Protein AF-0000000087193034 (afdb_homodimer)

Foldseek 3Di:
DPDDDDDFKDKDKDKDADDDDDWQDDPPDFIFPFGIKIKMAMDGHPVPPPDPPQQGDMWMKTKGFGQDPVRDGDDDMDIDTDDPVRDDPVRVVVSVVPDDPPSVD/DPDDDDDFKDKDKDKDADDDDDWQDDPPDFIFPFGIKIKMAMDGHPVPPPDDQQQGDMWMKTKGFGQDPVRDGDDDMDIDTDDPVRDDPVVVVVSVVPPDPPSVD

Secondary structure (DSSP, 8-state):
-----EEEEEEEEEEEE--SPPPB--SSSPPB---EEEEEEEEE-GGG--SS--TTEEEEEEEEEEEPTTSSEEEEEEEEEE-GGG--HHHHHHHHHTPPTTTT-/-----EEEEEEEEEEEE--SPPPB--SSSPPB---EEEEEEEEE-GGG--SS--TTEEEEEEEEEEEPTTSSEEEEEEEEEE-GGG--HHHHHHHHHTPPTTTT-

Sequence (210 aa):
MTRSPRIIAEERRIKIAVTDVPDLPNDYGPTIAPSTVEITYWWRHPEHREDWRVPGAFMVSVSGPRRLKSGGVGQAEITRELWNDRRPEWVKELVAAHLPEGWDRMTRSPRIIAEERRIKIAVTDVPDLPNDYGPTIAPSTVEITYWWRHPEHREDWRVPGAFMVSVSGPRRLKSGGVGQAEITRELWNDRRPEWVKELVAAHLPEGWDR

pLDDT: mean 85.86, std 13.33, range [39.19, 97.69]

Radius of gyration: 21.05 Å; Cα contacts (8 Å, |Δi|>4): 408; chains: 2; bounding box: 28×62×43 Å

Organism: Streptomyces mobaraensis (NCBI:txid35621)

Nearest PDB structures (foldseek):
  8igg-assembly1_C  TM=4.127E-01  e=5.190E+00  Pseudomonas phage 201phi2-1
  8k6t-assembly1_A  TM=2.974E-01  e=8.757E+00  Streptococcus pyogenes serotype M3
  2r2c-assembly1_B  TM=1.934E-01  e=5.830E+00  Porphyromonas gingivalis W83
  8igg-assembly1_C  TM=4.138E-01  e=3.559E+00  Pseudomonas phage 201phi2-1
  8k6t-assembly1_A  TM=2.977E-01  e=8.559E+00  Streptococcus pyogenes serotype M3

Solvent-accessible surface area (backbone atoms only — not comparable to full-atom values): 11823 Å² total; per-residue (Å²): 130,80,50,67,70,38,75,42,32,37,36,41,36,39,33,27,41,43,50,93,62,78,65,45,78,41,97,88,53,71,31,25,42,56,40,34,38,37,40,37,38,40,41,53,30,77,92,64,44,74,59,86,70,50,54,52,37,66,48,39,34,39,26,18,24,32,49,41,96,87,71,48,72,47,86,57,75,44,76,43,76,50,53,86,90,68,52,52,68,72,55,54,50,52,53,61,73,66,53,62,87,80,37,84,97,128,80,51,68,69,38,74,40,32,38,36,41,35,37,32,27,40,44,50,94,62,77,66,45,76,42,97,90,53,71,30,27,41,56,39,34,38,37,38,37,38,38,39,49,30,76,92,64,44,73,61,86,68,49,51,53,37,67,49,39,33,40,26,18,24,32,49,40,96,87,69,48,73,48,85,57,74,43,75,44,77,50,53,86,92,68,53,52,67,72,54,52,49,52,54,62,72,64,53,61,87,80,35,84,97

Structure (mmCIF, N/CA/C/O backbone):
data_AF-0000000087193034-model_v1
#
loop_
_entity.id
_entity.type
_entity.pdbx_description
1 polymer 'Uncharacterized protein'
#
loop_
_atom_site.group_PDB
_atom_site.id
_atom_site.type_symbol
_atom_site.label_atom_id
_atom_site.label_alt_id
_atom_site.label_comp_id
_atom_site.label_asym_id
_atom_site.label_entity_id
_atom_site.label_seq_id
_atom_site.pdbx_PDB_ins_code
_atom_site.Cartn_x
_atom_site.Cartn_y
_atom_site.Cartn_z
_atom_site.occupancy
_atom_site.B_iso_or_equiv
_atom_site.auth_seq_id
_atom_site.auth_comp_id
_atom_site.auth_asym_id
_atom_site.auth_atom_id
_atom_site.pdbx_PDB_model_num
ATOM 1 N N . MET A 1 1 ? 9.797 19.406 22.484 1 39.19 1 MET A N 1
ATOM 2 C CA . MET A 1 1 ? 10.562 18.5 21.641 1 39.19 1 MET A CA 1
ATOM 3 C C . MET A 1 1 ? 9.836 18.25 20.328 1 39.19 1 MET A C 1
ATOM 5 O O . MET A 1 1 ? 8.734 17.703 20.312 1 39.19 1 MET A O 1
ATOM 9 N N . THR A 1 2 ? 10.062 19.125 19.344 1 50.5 2 THR A N 1
ATOM 10 C CA . THR A 1 2 ? 9.391 19.109 18.047 1 50.5 2 THR A CA 1
ATOM 11 C C . THR A 1 2 ? 9.547 17.734 17.375 1 50.5 2 THR A C 1
ATOM 13 O O . THR A 1 2 ? 10.664 17.281 17.156 1 50.5 2 THR A O 1
ATOM 16 N N . ARG A 1 3 ? 8.688 16.891 17.719 1 67.19 3 ARG A N 1
ATOM 17 C CA . ARG A 1 3 ? 8.867 15.523 17.219 1 67.19 3 ARG A CA 1
ATOM 18 C C . ARG A 1 3 ? 8.867 15.492 15.695 1 67.19 3 ARG A C 1
ATOM 20 O O . ARG A 1 3 ? 8.008 16.109 15.062 1 67.19 3 ARG A O 1
ATOM 27 N N . SER A 1 4 ? 9.961 15.172 15.141 1 81.94 4 SER A N 1
ATOM 28 C CA . SER A 1 4 ? 10.125 14.992 13.703 1 81.94 4 SER A CA 1
ATOM 29 C C . SER A 1 4 ? 9.062 14.055 13.141 1 81.94 4 SER A C 1
ATOM 31 O O . SER A 1 4 ? 8.578 13.164 13.836 1 81.94 4 SER A O 1
ATOM 33 N N . PRO A 1 5 ? 8.523 14.43 12.031 1 89.56 5 PRO A N 1
ATOM 34 C CA . PRO A 1 5 ? 7.574 13.523 11.391 1 89.56 5 PRO A CA 1
ATOM 35 C C . PRO A 1 5 ? 8.031 12.062 11.43 1 89.56 5 PRO A C 1
ATOM 37 O O . PRO A 1 5 ? 9.227 11.781 11.266 1 89.56 5 PRO A O 1
ATOM 40 N N . ARG A 1 6 ? 7.168 11.219 11.852 1 90.31 6 ARG A N 1
ATOM 41 C CA . ARG A 1 6 ? 7.488 9.797 11.945 1 90.31 6 ARG A CA 1
ATOM 42 C C . ARG A 1 6 ? 6.406 8.945 11.281 1 90.31 6 ARG A C 1
ATOM 44 O O . ARG A 1 6 ? 5.215 9.227 11.422 1 90.31 6 ARG A O 1
ATOM 51 N N . ILE A 1 7 ? 6.852 7.969 10.609 1 91.25 7 ILE A N 1
ATOM 52 C CA . ILE A 1 7 ? 5.898 7.016 10.055 1 91.25 7 ILE A CA 1
ATOM 53 C C . ILE A 1 7 ? 5.273 6.195 11.18 1 91.25 7 ILE A C 1
ATOM 55 O O . ILE A 1 7 ? 5.98 5.605 12 1 91.25 7 ILE A O 1
ATOM 59 N N . ILE A 1 8 ? 3.957 6.148 11.195 1 90.88 8 ILE A N 1
ATOM 60 C CA . ILE A 1 8 ? 3.291 5.418 12.266 1 90.88 8 ILE A CA 1
ATOM 61 C C . ILE A 1 8 ? 2.58 4.195 11.688 1 90.88 8 ILE A C 1
ATOM 63 O O . ILE A 1 8 ? 2.176 3.295 12.43 1 90.88 8 ILE A O 1
ATOM 67 N N . ALA A 1 9 ? 2.4 4.164 10.391 1 90.94 9 ALA A N 1
ATOM 68 C CA . ALA A 1 9 ? 1.829 3.016 9.695 1 90.94 9 ALA A CA 1
ATOM 69 C C . ALA A 1 9 ? 2.293 2.967 8.242 1 90.94 9 ALA A C 1
ATOM 71 O O . ALA A 1 9 ? 2.531 4.008 7.625 1 90.94 9 ALA A O 1
ATOM 72 N N . GLU A 1 10 ? 2.398 1.803 7.793 1 92.5 10 GLU A N 1
ATOM 73 C CA . GLU A 1 10 ? 2.811 1.614 6.406 1 92.5 10 GLU A CA 1
ATOM 74 C C . GLU A 1 10 ? 2.176 0.362 5.805 1 92.5 10 GLU A C 1
ATOM 76 O O . GLU A 1 10 ? 2.049 -0.66 6.484 1 92.5 10 GLU A O 1
ATOM 81 N N . GLU A 1 11 ? 1.704 0.531 4.633 1 92.88 11 GLU A N 1
ATOM 82 C CA . GLU A 1 11 ? 1.226 -0.573 3.807 1 92.88 11 GLU A CA 1
ATOM 83 C C . GLU A 1 11 ? 1.987 -0.646 2.488 1 92.88 11 GLU A C 1
ATOM 85 O O . GLU A 1 11 ? 2.229 0.378 1.846 1 92.88 11 GLU A O 1
ATOM 90 N N . ARG A 1 12 ? 2.465 -1.763 2.182 1 93.75 12 ARG A N 1
ATOM 91 C CA . ARG A 1 12 ? 3.094 -2.035 0.892 1 93.75 12 ARG A CA 1
ATOM 92 C C . ARG A 1 12 ? 2.344 -3.127 0.137 1 93.75 12 ARG A C 1
ATOM 94 O O . ARG A 1 12 ? 2.189 -4.242 0.639 1 93.75 12 ARG A O 1
ATOM 101 N N . ARG A 1 13 ? 1.865 -2.807 -1.001 1 95.81 13 ARG A N 1
ATOM 102 C CA . ARG A 1 13 ? 1.187 -3.77 -1.861 1 95.81 13 ARG A CA 1
ATOM 103 C C . ARG A 1 13 ? 1.951 -3.973 -3.166 1 95.81 13 ARG A C 1
ATOM 105 O O . ARG A 1 13 ? 2.246 -3.008 -3.875 1 95.81 13 ARG A O 1
ATOM 112 N N . ILE A 1 14 ? 2.26 -5.195 -3.414 1 95.81 14 ILE A N 1
ATOM 113 C CA . ILE A 1 14 ? 2.973 -5.484 -4.652 1 95.81 14 ILE A CA 1
ATOM 114 C C . ILE A 1 14 ? 2.193 -6.516 -5.465 1 95.81 14 ILE A C 1
ATOM 116 O O . ILE A 1 14 ? 1.543 -7.398 -4.902 1 95.81 14 ILE A O 1
ATOM 120 N N . LYS A 1 15 ? 2.219 -6.336 -6.715 1 96.12 15 LYS A N 1
ATOM 121 C CA . LYS A 1 15 ? 1.755 -7.332 -7.676 1 96.12 15 LYS A CA 1
ATOM 122 C C . LYS A 1 15 ? 2.922 -7.922 -8.461 1 96.12 15 LYS A C 1
ATOM 124 O O . LYS A 1 15 ? 3.701 -7.188 -9.07 1 96.12 15 LYS A O 1
ATOM 129 N N . ILE A 1 16 ? 2.996 -9.219 -8.445 1 95.88 16 ILE A N 1
ATOM 130 C CA . ILE A 1 16 ? 4.129 -9.93 -9.039 1 95.88 16 ILE A CA 1
ATOM 131 C C . ILE A 1 16 ? 3.643 -10.812 -10.18 1 95.88 16 ILE A C 1
ATOM 133 O O . ILE A 1 16 ? 2.746 -11.641 -9.992 1 95.88 16 ILE A O 1
ATOM 137 N N . ALA A 1 17 ? 4.207 -10.641 -11.312 1 95.25 17 ALA A N 1
ATOM 138 C CA . ALA A 1 17 ? 3.975 -11.578 -12.398 1 95.25 17 ALA A CA 1
ATOM 139 C C . ALA A 1 17 ? 4.777 -12.859 -12.203 1 95.25 17 ALA A C 1
ATOM 141 O O . ALA A 1 17 ? 5.977 -12.812 -11.922 1 95.25 17 ALA A O 1
ATOM 142 N N . VAL A 1 18 ? 4.059 -13.945 -12.305 1 95.38 18 VAL A N 1
ATOM 143 C CA . VAL A 1 18 ? 4.746 -15.219 -12.133 1 95.38 18 VAL A CA 1
ATOM 144 C C . VAL A 1 18 ? 4.555 -16.094 -13.367 1 95.38 18 VAL A C 1
ATOM 146 O O . VAL A 1 18 ? 3.543 -15.977 -14.062 1 95.38 18 VAL A O 1
ATOM 149 N N . THR A 1 19 ? 5.699 -16.906 -13.633 1 91.25 19 THR A N 1
ATOM 150 C CA . THR A 1 19 ? 5.676 -17.906 -14.688 1 91.25 19 THR A CA 1
ATOM 151 C C . THR A 1 19 ? 6.316 -19.219 -14.203 1 91.25 19 THR A C 1
ATOM 153 O O . THR A 1 19 ? 7.148 -19.203 -13.297 1 91.25 19 THR A O 1
ATOM 156 N N . ASP A 1 20 ? 5.816 -20.312 -14.664 1 90.44 20 ASP A N 1
ATOM 157 C CA . ASP A 1 20 ? 6.441 -21.609 -14.43 1 90.44 20 ASP A CA 1
ATOM 158 C C . ASP A 1 20 ? 6.363 -22 -12.961 1 90.44 20 ASP A C 1
ATOM 160 O O . ASP A 1 20 ? 7.352 -22.438 -12.375 1 90.44 20 ASP A O 1
ATOM 164 N N . VAL A 1 21 ? 5.344 -21.562 -12.32 1 94.44 21 VAL A N 1
ATOM 165 C CA . VAL A 1 21 ? 5.074 -22.016 -10.953 1 94.44 21 VAL A CA 1
ATOM 166 C C . VAL A 1 21 ? 4.016 -23.109 -10.977 1 94.44 21 VAL A C 1
ATOM 168 O O . VAL A 1 21 ? 3.248 -23.234 -11.93 1 94.44 21 VAL A O 1
ATOM 171 N N . PRO A 1 22 ? 4.047 -23.938 -9.906 1 93.62 22 PRO A N 1
ATOM 172 C CA . PRO A 1 22 ? 3.062 -25.031 -9.875 1 93.62 22 PRO A CA 1
ATOM 173 C C . PRO A 1 22 ? 1.624 -24.516 -9.875 1 93.62 22 PRO A C 1
ATOM 175 O O . PRO A 1 22 ? 1.344 -23.453 -9.328 1 93.62 22 PRO A O 1
ATOM 178 N N . ASP A 1 23 ? 0.74 -25.297 -10.438 1 94.69 23 ASP A N 1
ATOM 179 C CA . ASP A 1 23 ? -0.689 -25.016 -10.352 1 94.69 23 ASP A CA 1
ATOM 180 C C . ASP A 1 23 ? -1.149 -24.953 -8.898 1 94.69 23 ASP A C 1
ATOM 182 O O . ASP A 1 23 ? -0.526 -25.562 -8.016 1 94.69 23 ASP A O 1
ATOM 186 N N . LEU A 1 24 ? -2.176 -24.078 -8.688 1 94.19 24 LEU A N 1
ATOM 187 C CA . LEU A 1 24 ? -2.781 -23.984 -7.359 1 94.19 24 LEU A CA 1
ATOM 188 C C . LEU A 1 24 ? -4.074 -24.797 -7.289 1 94.19 24 LEU A C 1
ATOM 190 O O . LEU A 1 24 ? -5.129 -24.328 -7.727 1 94.19 24 LEU A O 1
ATOM 194 N N . PRO A 1 25 ? -3.955 -25.969 -6.699 1 89.69 25 PRO A N 1
ATOM 195 C CA . PRO A 1 25 ? -5.145 -26.812 -6.621 1 89.69 25 PRO A CA 1
ATOM 196 C C . PRO A 1 25 ? -6.164 -26.312 -5.602 1 89.69 25 PRO A C 1
ATOM 198 O O . PRO A 1 25 ? -5.836 -25.484 -4.75 1 89.69 25 PRO A O 1
ATOM 201 N N . ASN A 1 26 ? -7.391 -26.547 -5.82 1 83.25 26 ASN A N 1
ATOM 202 C CA . ASN A 1 26 ? -8.445 -26.297 -4.848 1 83.25 26 ASN A CA 1
ATOM 203 C C . ASN A 1 26 ? -9.273 -27.547 -4.586 1 83.25 26 ASN A C 1
ATOM 205 O O . ASN A 1 26 ? -9.641 -28.266 -5.523 1 83.25 26 ASN A O 1
ATOM 209 N N . ASP A 1 27 ? -9.477 -27.781 -3.295 1 75.25 27 ASP A N 1
ATOM 210 C CA . ASP A 1 27 ? -10.234 -28.984 -2.932 1 75.25 27 ASP A CA 1
ATOM 211 C C . ASP A 1 27 ? -11.648 -28.922 -3.508 1 75.25 27 ASP A C 1
ATOM 213 O O . ASP A 1 27 ? -12.188 -29.953 -3.928 1 75.25 27 ASP A O 1
ATOM 217 N N . TYR A 1 28 ? -12.305 -27.797 -3.594 1 79.38 28 TYR A N 1
ATOM 218 C CA . TYR A 1 28 ? -13.711 -27.719 -3.979 1 79.38 28 TYR A CA 1
ATOM 219 C C . TYR A 1 28 ? -13.914 -26.75 -5.137 1 79.38 28 TYR A C 1
ATOM 221 O O . TYR A 1 28 ? -15.008 -26.219 -5.328 1 79.38 28 TYR A O 1
ATOM 229 N N . GLY A 1 29 ? -12.844 -26.438 -5.824 1 79.75 29 GLY A N 1
ATOM 230 C CA . GLY A 1 29 ? -12.969 -25.5 -6.922 1 79.75 29 GLY A CA 1
ATOM 231 C C . GLY A 1 29 ? -11.945 -25.703 -8.016 1 79.75 29 GLY A C 1
ATOM 232 O O . GLY A 1 29 ? -11.289 -26.75 -8.07 1 79.75 29 GLY A O 1
ATOM 233 N N . PRO A 1 30 ? -11.961 -24.844 -8.914 1 86.88 30 PRO A N 1
ATOM 234 C CA . PRO A 1 30 ? -11.039 -24.969 -10.039 1 86.88 30 PRO A CA 1
ATOM 235 C C . PRO A 1 30 ? -9.578 -24.812 -9.633 1 86.88 30 PRO A C 1
ATOM 237 O O . PRO A 1 30 ? -9.266 -24.031 -8.734 1 86.88 30 PRO A O 1
ATOM 240 N N . THR A 1 31 ? -8.812 -25.609 -10.281 1 93.06 31 THR A N 1
ATOM 241 C CA . THR A 1 31 ? -7.367 -25.406 -10.203 1 93.06 31 THR A CA 1
ATOM 242 C C . THR A 1 31 ? -6.949 -24.156 -10.984 1 93.06 31 THR A C 1
ATOM 244 O O . THR A 1 31 ? -7.445 -23.922 -12.086 1 93.06 31 THR A O 1
ATOM 247 N N . ILE A 1 32 ? -6.062 -23.359 -10.344 1 94.81 32 ILE A N 1
ATOM 248 C CA . ILE A 1 32 ? -5.586 -22.109 -10.953 1 94.81 32 ILE A CA 1
ATOM 249 C C . ILE A 1 32 ? -4.191 -22.328 -11.539 1 94.81 32 ILE A C 1
ATOM 251 O O . ILE A 1 32 ? -3.338 -22.953 -10.914 1 94.81 32 ILE A O 1
ATOM 255 N N . ALA A 1 33 ? -4.012 -21.906 -12.797 1 95.81 33 ALA A N 1
ATOM 256 C CA . ALA A 1 33 ? -2.678 -21.656 -13.336 1 95.81 33 ALA A CA 1
ATOM 257 C C . ALA A 1 33 ? -2.213 -20.234 -13.016 1 95.81 33 ALA A C 1
ATOM 259 O O . ALA A 1 33 ? -2.598 -19.281 -13.695 1 95.81 33 ALA A O 1
ATOM 260 N N . PRO A 1 34 ? -1.348 -20.156 -12 1 96 34 PRO A N 1
ATOM 261 C CA . PRO A 1 34 ? -1.067 -18.812 -11.492 1 96 34 PRO A CA 1
ATOM 262 C C . PRO A 1 34 ? -0.409 -17.906 -12.531 1 96 34 PRO A C 1
ATOM 264 O O . PRO A 1 34 ? 0.484 -18.344 -13.258 1 96 34 PRO A O 1
ATOM 267 N N . SER A 1 35 ? -0.858 -16.594 -12.555 1 95.75 35 SER A N 1
ATOM 268 C CA . SER A 1 35 ? -0.252 -15.586 -13.422 1 95.75 35 SER A CA 1
ATOM 269 C C . SER A 1 35 ? 0.278 -14.414 -12.602 1 95.75 35 SER A C 1
ATOM 271 O O . SER A 1 35 ? 1.272 -13.789 -12.984 1 95.75 35 SER A O 1
ATOM 273 N N . THR A 1 36 ? -0.425 -14.109 -11.484 1 96.69 36 THR A N 1
ATOM 274 C CA . THR A 1 36 ? 0.019 -13.008 -10.641 1 96.69 36 THR A CA 1
ATOM 275 C C . THR A 1 36 ? -0.197 -13.344 -9.164 1 96.69 36 THR A C 1
ATOM 277 O O . THR A 1 36 ? -1.102 -14.109 -8.82 1 96.69 36 THR A O 1
ATOM 280 N N . VAL A 1 37 ? 0.662 -12.805 -8.406 1 97.19 37 VAL A N 1
ATOM 281 C CA . VAL A 1 37 ? 0.54 -12.836 -6.949 1 97.19 37 VAL A CA 1
ATOM 282 C C . VAL A 1 37 ? 0.49 -11.414 -6.402 1 97.19 37 VAL A C 1
ATOM 284 O O . VAL A 1 37 ? 1.301 -10.562 -6.781 1 97.19 37 VAL A O 1
ATOM 287 N N . GLU A 1 38 ? -0.427 -11.18 -5.586 1 97.62 38 GLU A N 1
ATOM 288 C CA . GLU A 1 38 ? -0.488 -9.906 -4.871 1 97.62 38 GLU A CA 1
ATOM 289 C C . GLU A 1 38 ? -0.238 -10.102 -3.379 1 97.62 38 GLU A C 1
ATOM 291 O O . GLU A 1 38 ? -0.861 -10.953 -2.746 1 97.62 38 GLU A O 1
ATOM 296 N N . ILE A 1 39 ? 0.694 -9.352 -2.92 1 96.12 39 ILE A N 1
ATOM 297 C CA . ILE A 1 39 ? 1.029 -9.414 -1.501 1 96.12 39 ILE A CA 1
ATOM 298 C C . ILE A 1 39 ? 0.837 -8.039 -0.865 1 96.12 39 ILE A C 1
ATOM 300 O O . ILE A 1 39 ? 1.312 -7.031 -1.393 1 96.12 39 ILE A O 1
ATOM 304 N N . THR A 1 40 ? 0.125 -7.98 0.17 1 95.81 40 THR A N 1
ATOM 305 C CA . THR A 1 40 ? -0.009 -6.773 0.98 1 95.81 40 THR A CA 1
ATOM 306 C C . THR A 1 40 ? 0.624 -6.973 2.354 1 95.81 40 THR A C 1
ATOM 308 O O . THR A 1 40 ? 0.247 -7.887 3.092 1 95.81 40 THR A O 1
ATOM 311 N N . TYR A 1 41 ? 1.586 -6.098 2.582 1 92.69 41 TYR A N 1
ATOM 312 C CA . TYR A 1 41 ? 2.215 -6.074 3.896 1 92.69 41 TYR A CA 1
ATOM 313 C C . TYR A 1 41 ? 1.717 -4.891 4.719 1 92.69 41 TYR A C 1
ATOM 315 O O . TYR A 1 41 ? 1.434 -3.822 4.176 1 92.69 41 TYR A O 1
ATOM 323 N N . TRP A 1 42 ? 1.701 -5.148 5.984 1 90 42 TRP A N 1
ATOM 324 C CA . TRP A 1 42 ? 1.34 -4.059 6.883 1 90 42 TRP A CA 1
ATOM 325 C C . TRP A 1 42 ? 2.355 -3.924 8.016 1 90 42 TRP A C 1
ATOM 327 O O . TRP A 1 42 ? 2.863 -4.926 8.523 1 90 42 TRP A O 1
ATOM 337 N N . TRP A 1 43 ? 2.602 -2.66 8.289 1 86.56 43 TRP A N 1
ATOM 338 C CA . TRP A 1 43 ? 3.406 -2.316 9.453 1 86.56 43 TRP A CA 1
ATOM 339 C C . TRP A 1 43 ? 2.758 -1.187 10.25 1 86.56 43 TRP A C 1
ATOM 341 O O . TRP A 1 43 ? 2.207 -0.249 9.672 1 86.56 43 TRP A O 1
ATOM 351 N N . ARG A 1 44 ? 2.805 -1.357 11.547 1 85.06 44 ARG A N 1
ATOM 352 C CA . ARG A 1 44 ? 2.361 -0.292 12.445 1 85.06 44 ARG A CA 1
ATOM 353 C C . ARG A 1 44 ? 3.393 -0.031 13.539 1 85.06 44 ARG A C 1
ATOM 355 O O . ARG A 1 44 ? 4 -0.966 14.062 1 85.06 44 ARG A O 1
ATOM 362 N N . HIS A 1 45 ? 3.475 1.237 13.695 1 80.56 45 HIS A N 1
ATOM 363 C CA . HIS A 1 45 ? 4.355 1.601 14.805 1 80.56 45 HIS A CA 1
ATOM 364 C C . HIS A 1 45 ? 3.863 1.003 16.125 1 80.56 45 HIS A C 1
ATOM 366 O O . HIS A 1 45 ? 2.662 1.006 16.391 1 80.56 45 HIS A O 1
ATOM 372 N N . PRO A 1 46 ? 4.793 0.427 16.875 1 72.44 46 PRO A N 1
ATOM 373 C CA . PRO A 1 46 ? 4.414 -0.26 18.109 1 72.44 46 PRO A CA 1
ATOM 374 C C . PRO A 1 46 ? 3.541 0.602 19.031 1 72.44 46 PRO A C 1
ATOM 376 O O . PRO A 1 46 ? 2.658 0.082 19.719 1 72.44 46 PRO A O 1
ATOM 379 N N . GLU A 1 47 ? 3.775 1.876 19.125 1 72.25 47 GLU A N 1
ATOM 380 C CA . GLU A 1 47 ? 3.016 2.764 20 1 72.25 47 GLU A CA 1
ATOM 381 C C . GLU A 1 47 ? 1.612 3.008 19.453 1 72.25 47 GLU A C 1
ATOM 383 O O . GLU A 1 47 ? 0.744 3.52 20.156 1 72.25 47 GLU A O 1
ATOM 388 N N . HIS A 1 48 ? 1.462 2.762 18.312 1 66.88 48 HIS A N 1
ATOM 389 C CA . HIS A 1 48 ? 0.179 3.029 17.672 1 66.88 48 HIS A CA 1
ATOM 390 C C . HIS A 1 48 ? -0.527 1.733 17.281 1 66.88 48 HIS A C 1
ATOM 392 O O . HIS A 1 48 ? -1.413 1.733 16.422 1 66.88 48 HIS A O 1
ATOM 398 N N . ARG A 1 49 ? 0.104 0.69 17.812 1 59.25 49 ARG A N 1
ATOM 399 C CA . ARG A 1 49 ? -0.438 -0.628 17.484 1 59.25 49 ARG A CA 1
ATOM 400 C C . ARG A 1 49 ? -1.746 -0.875 18.234 1 59.25 49 ARG A C 1
ATOM 402 O O . ARG A 1 49 ? -1.766 -0.933 19.469 1 59.25 49 ARG A O 1
ATOM 409 N N . GLU A 1 50 ? -2.512 0.069 17.938 1 52.06 50 GLU A N 1
ATOM 410 C CA . GLU A 1 50 ? -3.711 -0.41 18.609 1 52.06 50 GLU A CA 1
ATOM 411 C C . GLU A 1 50 ? -4.004 -1.864 18.25 1 52.06 50 GLU A C 1
ATOM 413 O O . GLU A 1 50 ? -4.645 -2.582 19.031 1 52.06 50 GLU A O 1
ATOM 418 N N . ASP A 1 51 ? -4.062 -1.979 17.016 1 52.5 51 ASP A N 1
ATOM 419 C CA . ASP A 1 51 ? -4.746 -3.189 16.562 1 52.5 51 ASP A CA 1
ATOM 420 C C . ASP A 1 51 ? -3.77 -4.355 16.438 1 52.5 51 ASP A C 1
ATOM 422 O O . ASP A 1 51 ? -2.553 -4.152 16.406 1 52.5 51 ASP A O 1
ATOM 426 N N . TRP A 1 52 ? -4.367 -5.496 16.469 1 49.34 52 TRP A N 1
ATOM 427 C CA . TRP A 1 52 ? -3.977 -6.902 16.422 1 49.34 52 TRP A CA 1
ATOM 428 C C . TRP A 1 52 ? -3.062 -7.176 15.234 1 49.34 52 TRP A C 1
ATOM 430 O O . TRP A 1 52 ? -2.543 -8.289 15.086 1 49.34 52 TRP A O 1
ATOM 440 N N . ARG A 1 53 ? -2.904 -6.137 14.469 1 53.5 53 ARG A N 1
ATOM 441 C CA . ARG A 1 53 ? -2.092 -6.617 13.352 1 53.5 53 ARG A CA 1
ATOM 442 C C . ARG A 1 53 ? -0.613 -6.648 13.727 1 53.5 53 ARG A C 1
ATOM 444 O O . ARG A 1 53 ? -0.055 -5.633 14.156 1 53.5 53 ARG A O 1
ATOM 451 N N . VAL A 1 54 ? -0.152 -7.777 14.047 1 56.34 54 VAL A N 1
ATOM 452 C CA . VAL A 1 54 ? 1.225 -8.102 14.414 1 56.34 54 VAL A CA 1
ATOM 453 C C . VAL A 1 54 ? 2.176 -7.57 13.336 1 56.34 54 VAL A C 1
ATOM 455 O O . VAL A 1 54 ? 1.822 -7.52 12.156 1 56.34 54 VAL A O 1
ATOM 458 N N . PRO A 1 55 ? 3.189 -6.926 13.68 1 58.75 55 PRO A N 1
ATOM 459 C CA . PRO A 1 55 ? 4.262 -6.641 12.719 1 58.75 55 PRO A CA 1
ATOM 460 C C . PRO A 1 55 ? 4.531 -7.805 11.773 1 58.75 55 PRO A C 1
ATOM 462 O O . PRO A 1 55 ? 4.547 -8.961 12.203 1 58.75 55 PRO A O 1
ATOM 465 N N . GLY A 1 56 ? 4.457 -7.465 10.531 1 65.38 56 GLY A N 1
ATOM 466 C CA . GLY A 1 56 ? 4.75 -8.492 9.539 1 65.38 56 GLY A CA 1
ATOM 467 C C . GLY A 1 56 ? 3.506 -9.172 9.008 1 65.38 56 GLY A C 1
ATOM 468 O O . GLY A 1 56 ? 3.586 -10.258 8.43 1 65.38 56 GLY A O 1
ATOM 469 N N . ALA A 1 57 ? 2.424 -8.617 9.391 1 82.06 57 ALA A N 1
ATOM 470 C CA . ALA A 1 57 ? 1.197 -9.188 8.828 1 82.06 57 ALA A CA 1
ATOM 471 C C . ALA A 1 57 ? 1.13 -8.969 7.32 1 82.06 57 ALA A C 1
ATOM 473 O O . ALA A 1 57 ? 1.59 -7.941 6.812 1 82.06 57 ALA A O 1
ATOM 474 N N . PHE A 1 58 ? 0.718 -9.977 6.746 1 89.75 58 PHE A N 1
ATOM 475 C CA . PHE A 1 58 ? 0.57 -9.883 5.297 1 89.75 58 PHE A CA 1
ATOM 476 C C . PHE A 1 58 ? -0.639 -10.68 4.824 1 89.75 58 PHE A C 1
ATOM 478 O O . PHE A 1 58 ? -1.172 -11.508 5.566 1 89.75 58 PHE A O 1
ATOM 485 N N . MET A 1 59 ? -1.109 -10.273 3.664 1 93.5 59 MET A N 1
ATOM 486 C CA . MET A 1 59 ? -2.127 -11.008 2.916 1 93.5 59 MET A CA 1
ATOM 487 C C . MET A 1 59 ? -1.637 -11.336 1.51 1 93.5 59 MET A C 1
ATOM 489 O O . MET A 1 59 ? -0.91 -10.555 0.9 1 93.5 59 MET A O 1
ATOM 493 N N . VAL A 1 60 ? -2.092 -12.484 1.052 1 96.06 60 VAL A N 1
ATOM 494 C CA . VAL A 1 60 ? -1.654 -12.922 -0.269 1 96.06 60 VAL A CA 1
ATOM 495 C C . VAL A 1 60 ? -2.854 -13.414 -1.076 1 96.06 60 VAL A C 1
ATOM 497 O O . VAL A 1 60 ? -3.713 -14.125 -0.553 1 96.06 60 VAL A O 1
ATOM 500 N N . SER A 1 61 ? -2.855 -12.984 -2.293 1 97.06 61 SER A N 1
ATOM 501 C CA . SER A 1 61 ? -3.795 -13.539 -3.26 1 97.06 61 SER A CA 1
ATOM 502 C C . SER A 1 61 ? -3.084 -13.961 -4.543 1 97.06 61 SER A C 1
ATOM 504 O O . SER A 1 61 ? -2.117 -13.312 -4.961 1 97.06 61 SER A O 1
ATOM 506 N N . VAL A 1 62 ? -3.586 -14.961 -5.094 1 96.38 62 VAL A N 1
ATOM 507 C CA . VAL A 1 62 ? -3.062 -15.469 -6.359 1 96.38 62 VAL A CA 1
ATOM 508 C C . VAL A 1 62 ? -4.152 -15.422 -7.43 1 96.38 62 VAL A C 1
ATOM 510 O O . VAL A 1 62 ? -5.297 -15.812 -7.176 1 96.38 62 VAL A O 1
ATOM 513 N N . SER A 1 63 ? -3.738 -14.977 -8.562 1 96.75 63 SER A N 1
ATOM 514 C CA . SER A 1 63 ? -4.668 -14.898 -9.688 1 96.75 63 SER A CA 1
ATOM 515 C C . SER A 1 63 ? -4.129 -15.648 -10.898 1 96.75 63 SER A C 1
ATOM 517 O O . SER A 1 63 ? -2.918 -15.703 -11.117 1 96.75 63 SER A O 1
ATOM 519 N N . GLY A 1 64 ? -5.082 -16.156 -11.648 1 96.62 64 GLY A N 1
ATOM 520 C CA . GLY A 1 64 ? -4.766 -16.828 -12.891 1 96.62 64 GLY A CA 1
ATOM 521 C C . GLY A 1 64 ? -5.961 -17.531 -13.508 1 96.62 64 GLY A C 1
ATOM 522 O O . GLY A 1 64 ? -7.027 -17.609 -12.891 1 96.62 64 GLY A O 1
ATOM 523 N N . PRO A 1 65 ? -5.801 -17.969 -14.742 1 95.94 65 PRO A N 1
ATOM 524 C CA . PRO A 1 65 ? -6.883 -18.719 -15.383 1 95.94 65 PRO A CA 1
ATOM 525 C C . PRO A 1 65 ? -7.09 -20.109 -14.766 1 95.94 65 PRO A C 1
ATOM 527 O O . PRO A 1 65 ? -6.203 -20.609 -14.078 1 95.94 65 PRO A O 1
ATOM 530 N N . ARG A 1 66 ? -8.266 -20.609 -14.969 1 94.94 66 ARG A N 1
ATOM 531 C CA . ARG A 1 66 ? -8.539 -21.984 -14.57 1 94.94 66 ARG A CA 1
ATOM 532 C C . ARG A 1 66 ? -7.77 -22.969 -15.445 1 94.94 66 ARG A C 1
ATOM 534 O O . ARG A 1 66 ? -7.637 -22.766 -16.656 1 94.94 66 ARG A O 1
ATOM 541 N N . ARG A 1 67 ? -7.344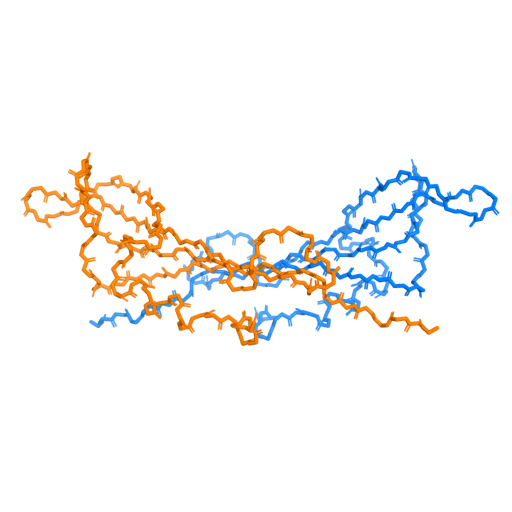 -24 -14.766 1 93.38 67 ARG A N 1
ATOM 542 C CA . ARG A 1 67 ? -6.781 -25.125 -15.492 1 93.38 67 ARG A CA 1
ATOM 543 C C . ARG A 1 67 ? -7.879 -26.062 -16 1 93.38 67 ARG A C 1
ATOM 545 O O . ARG A 1 67 ? -8.734 -26.5 -15.227 1 93.38 67 ARG A O 1
ATOM 552 N N . LEU A 1 68 ? -7.797 -26.328 -17.312 1 92 68 LEU A N 1
ATOM 553 C CA . LEU A 1 68 ? -8.812 -27.188 -17.906 1 92 68 LEU A CA 1
ATOM 554 C C . LEU A 1 68 ? -8.43 -28.656 -17.766 1 92 68 LEU A C 1
ATOM 556 O O . LEU A 1 68 ? -7.254 -28.984 -17.547 1 92 68 LEU A O 1
ATOM 560 N N . LYS A 1 69 ? -9.469 -29.609 -17.906 1 88.12 69 LYS A N 1
ATOM 561 C CA . LYS A 1 69 ? -9.227 -31.047 -17.844 1 88.12 69 LYS A CA 1
ATOM 562 C C . LYS A 1 69 ? -8.242 -31.5 -18.922 1 88.12 69 LYS A C 1
ATOM 564 O O . LYS A 1 69 ? -7.488 -32.438 -18.719 1 88.12 69 LYS A O 1
ATOM 569 N N . SER A 1 70 ? -8.203 -30.75 -20.016 1 91.44 70 SER A N 1
ATOM 570 C CA . SER A 1 70 ? -7.312 -31.047 -21.141 1 91.44 70 SER A CA 1
ATOM 571 C C . SER A 1 70 ? -5.871 -30.672 -20.812 1 91.44 70 SER A C 1
ATOM 573 O O . SER A 1 70 ? -4.949 -31.016 -21.562 1 91.44 70 SER A O 1
ATOM 575 N N . GLY A 1 71 ? -5.648 -29.984 -19.734 1 88.69 71 GLY A N 1
ATOM 576 C CA . GLY A 1 71 ? -4.328 -29.484 -19.391 1 88.69 71 GLY A CA 1
ATOM 577 C C . GLY A 1 71 ? -4.102 -28.047 -19.812 1 88.69 71 GLY A C 1
ATOM 578 O O . GLY A 1 71 ? -3.164 -27.391 -19.344 1 88.69 71 GLY A O 1
ATOM 579 N N . GLY A 1 72 ? -4.918 -27.578 -20.688 1 92.75 72 GLY A N 1
ATOM 580 C CA . GLY A 1 72 ? -4.828 -26.188 -21.125 1 92.75 72 GLY A CA 1
ATOM 581 C C . GLY A 1 72 ? -5.391 -25.203 -20.125 1 92.75 72 GLY A C 1
ATOM 582 O O . GLY A 1 72 ? -5.711 -25.578 -18.984 1 92.75 72 GLY A O 1
ATOM 583 N N . VAL A 1 73 ? -5.316 -23.922 -20.484 1 91.69 73 VAL A N 1
ATOM 584 C CA . VAL A 1 73 ? -5.82 -22.922 -19.547 1 91.69 73 VAL A CA 1
ATOM 585 C C . VAL A 1 73 ? -7.125 -22.328 -20.094 1 91.69 73 VAL A C 1
ATOM 587 O O . VAL A 1 73 ? -7.289 -22.172 -21.312 1 91.69 73 VAL A O 1
ATOM 590 N N . GLY A 1 74 ? -8.031 -22 -19.094 1 92 74 GLY A N 1
ATOM 591 C CA . GLY A 1 74 ? -9.289 -21.359 -19.453 1 92 74 GLY A CA 1
ATOM 592 C C . GLY A 1 74 ? -9.148 -19.859 -19.672 1 92 74 GLY A C 1
ATOM 593 O O . GLY A 1 74 ? -8.047 -19.312 -19.578 1 92 74 GLY A O 1
ATOM 594 N N . GLN A 1 75 ? -10.281 -19.203 -19.906 1 88 75 GLN A N 1
ATOM 595 C CA . GLN A 1 75 ? -10.289 -17.781 -20.25 1 88 75 GLN A CA 1
ATOM 596 C C . GLN A 1 75 ? -10.492 -16.922 -19 1 88 75 GLN A C 1
ATOM 598 O O . GLN A 1 75 ? -9.898 -15.836 -18.891 1 88 75 GLN A O 1
ATOM 603 N N . ALA A 1 76 ? -11.219 -17.438 -18.094 1 88.19 76 ALA A N 1
ATOM 604 C CA . ALA A 1 76 ? -11.609 -16.609 -16.969 1 88.19 76 ALA A CA 1
ATOM 605 C C . ALA A 1 76 ? -10.5 -16.562 -15.914 1 88.19 76 ALA A C 1
ATOM 607 O O . ALA A 1 76 ? -9.914 -17.594 -15.578 1 88.19 76 ALA A O 1
ATOM 608 N N . GLU A 1 77 ? -10.227 -15.32 -15.492 1 92.56 77 GLU A N 1
ATOM 609 C CA . GLU A 1 77 ? -9.281 -15.156 -14.398 1 92.56 77 GLU A CA 1
ATOM 610 C C . GLU A 1 77 ? -9.969 -15.352 -13.047 1 92.56 77 GLU A C 1
ATOM 612 O O . GLU A 1 77 ? -11.047 -14.812 -12.812 1 92.56 77 GLU A O 1
ATOM 617 N N . ILE A 1 78 ? -9.305 -16.109 -12.219 1 94.31 78 ILE A N 1
ATOM 618 C CA . ILE A 1 78 ? -9.766 -16.375 -10.859 1 94.31 78 ILE A CA 1
ATOM 619 C C . ILE A 1 78 ? -8.734 -15.852 -9.859 1 94.31 78 ILE A C 1
ATOM 621 O O . ILE A 1 78 ? -7.527 -15.992 -10.07 1 94.31 78 ILE A O 1
ATOM 625 N N . THR A 1 79 ? -9.242 -15.281 -8.852 1 95.69 79 THR A N 1
ATOM 626 C CA . THR A 1 79 ? -8.398 -14.859 -7.742 1 95.69 79 THR A CA 1
ATOM 627 C C 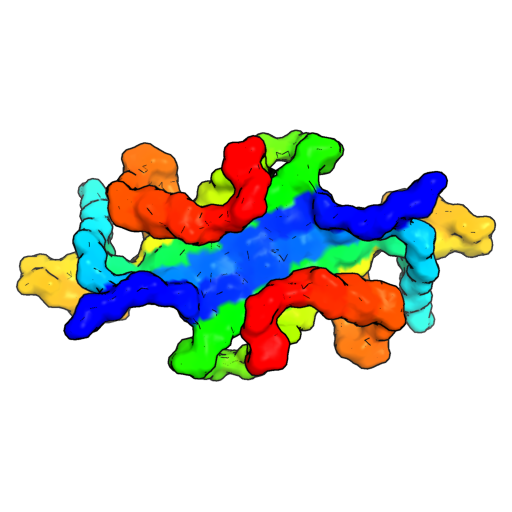. THR A 1 79 ? -8.727 -15.648 -6.477 1 95.69 79 THR A C 1
ATOM 629 O O . THR A 1 79 ? -9.898 -15.82 -6.137 1 95.69 79 THR A O 1
ATOM 632 N N . ARG A 1 80 ? -7.668 -16.062 -5.816 1 94 80 ARG A N 1
ATOM 633 C CA . ARG A 1 80 ? -7.84 -16.797 -4.57 1 94 80 ARG A CA 1
ATOM 634 C C . ARG A 1 80 ? -6.973 -16.203 -3.463 1 94 80 ARG A C 1
ATOM 636 O O . ARG A 1 80 ? -5.762 -16.047 -3.633 1 94 80 ARG A O 1
ATOM 643 N N . GLU A 1 81 ? -7.609 -15.922 -2.375 1 94.12 81 GLU A N 1
ATOM 644 C CA . GLU A 1 81 ? -6.863 -15.531 -1.184 1 94.12 81 GLU A CA 1
ATOM 645 C C . GLU A 1 81 ? -6.309 -16.75 -0.455 1 94.12 81 GLU A C 1
ATOM 647 O O . GLU A 1 81 ? -7.02 -17.734 -0.256 1 94.12 81 GLU A O 1
ATOM 652 N N . LEU A 1 82 ? -5.035 -16.625 -0.099 1 92.81 82 LEU A N 1
ATOM 653 C CA . LEU A 1 82 ? -4.402 -17.766 0.574 1 92.81 82 LEU A CA 1
ATOM 654 C C . LEU A 1 82 ? -4.184 -17.453 2.053 1 92.81 82 LEU A C 1
ATOM 656 O O . LEU A 1 82 ? -3.549 -16.453 2.398 1 92.81 82 LEU A O 1
ATOM 660 N N . TRP A 1 83 ? -4.688 -18.312 2.838 1 85.75 83 TRP A N 1
ATOM 661 C CA . TRP A 1 83 ? -4.465 -18.219 4.277 1 85.75 83 TRP A CA 1
ATOM 662 C C . TRP A 1 83 ? -3.23 -19.016 4.688 1 85.75 83 TRP A C 1
ATOM 664 O O . TRP A 1 83 ? -2.752 -19.859 3.932 1 85.75 83 TRP A O 1
ATOM 674 N N . ASN A 1 84 ? -2.623 -18.703 5.863 1 74.31 84 ASN A N 1
ATOM 675 C CA . ASN A 1 84 ? -1.328 -19.188 6.324 1 74.31 84 ASN A CA 1
ATOM 676 C C . ASN A 1 84 ? -1.204 -20.703 6.145 1 74.31 84 ASN A C 1
ATOM 678 O O . ASN A 1 84 ? -0.212 -21.188 5.598 1 74.31 84 ASN A O 1
ATOM 682 N N . ASP A 1 85 ? -2.127 -21.438 6.441 1 77.5 85 ASP A N 1
ATOM 683 C CA . ASP A 1 85 ? -2.027 -22.906 6.441 1 77.5 85 ASP A CA 1
ATOM 684 C C . ASP A 1 85 ? -2.148 -23.469 5.027 1 77.5 85 ASP A C 1
ATOM 686 O O . ASP A 1 85 ? -1.782 -24.609 4.773 1 77.5 85 ASP A O 1
ATOM 690 N N . ARG A 1 86 ? -2.418 -22.734 4.027 1 79.19 86 ARG A N 1
ATOM 691 C CA . ARG A 1 86 ? -2.709 -23.25 2.693 1 79.19 86 ARG A CA 1
ATOM 692 C C . ARG A 1 86 ? -1.747 -22.672 1.659 1 79.19 86 ARG A C 1
ATOM 694 O O . ARG A 1 86 ? -1.899 -22.906 0.46 1 79.19 86 ARG A O 1
ATOM 701 N N . ARG A 1 87 ? -0.787 -22.062 2.137 1 90.38 87 ARG A N 1
ATOM 702 C CA . ARG A 1 87 ? 0.125 -21.438 1.177 1 90.38 87 ARG A CA 1
ATOM 703 C C . ARG A 1 87 ? 1.198 -22.438 0.732 1 90.38 87 ARG A C 1
ATOM 705 O O . ARG A 1 87 ? 1.95 -22.953 1.56 1 90.38 87 ARG A O 1
ATOM 712 N N . PRO A 1 88 ? 1.253 -22.688 -0.556 1 92.94 88 PRO A N 1
ATOM 713 C CA . PRO A 1 88 ? 2.359 -23.516 -1.028 1 92.94 88 PRO A CA 1
ATOM 714 C C . PRO A 1 88 ? 3.727 -22.891 -0.775 1 92.94 88 PRO A C 1
ATOM 716 O O . PRO A 1 88 ? 3.816 -21.688 -0.532 1 92.94 88 PRO A O 1
ATOM 719 N N . GLU A 1 89 ? 4.738 -23.688 -0.852 1 93.62 89 GLU A N 1
ATOM 720 C CA . GLU A 1 89 ? 6.094 -23.281 -0.505 1 93.62 89 GLU A CA 1
ATOM 721 C C . GLU A 1 89 ? 6.559 -22.125 -1.391 1 93.62 89 GLU A C 1
ATOM 723 O O . GLU A 1 89 ? 7.172 -21.172 -0.907 1 93.62 89 GLU A O 1
ATOM 728 N N . TRP A 1 90 ? 6.254 -22.203 -2.664 1 94.12 90 TRP A N 1
ATOM 729 C CA . TRP A 1 90 ? 6.742 -21.172 -3.566 1 94.12 90 TRP A CA 1
ATOM 730 C C . TRP A 1 90 ? 6.117 -19.812 -3.234 1 94.12 90 TRP A C 1
ATOM 732 O O . TRP A 1 90 ? 6.73 -18.766 -3.455 1 94.12 90 TRP A O 1
ATOM 742 N N . VAL A 1 91 ? 4.879 -19.781 -2.707 1 95.25 91 VAL A N 1
ATOM 743 C CA . VAL A 1 91 ? 4.242 -18.547 -2.279 1 95.25 91 VAL A CA 1
ATOM 744 C C . VAL A 1 91 ? 4.914 -18.031 -1.005 1 95.25 91 VAL A C 1
ATOM 746 O O . VAL A 1 91 ? 5.16 -16.828 -0.864 1 95.25 91 VAL A O 1
ATOM 749 N N . LYS A 1 92 ? 5.207 -18.953 -0.102 1 93.94 92 LYS A N 1
ATOM 750 C CA . LYS A 1 92 ? 5.906 -18.562 1.118 1 93.94 92 LYS A CA 1
ATOM 751 C C . LYS A 1 92 ? 7.25 -17.906 0.796 1 93.94 92 LYS A C 1
ATOM 753 O O . LYS A 1 92 ? 7.633 -16.922 1.427 1 93.94 92 LYS A O 1
ATOM 758 N N . GLU A 1 93 ? 7.883 -18.438 -0.17 1 92.88 93 GLU A N 1
ATOM 759 C CA . GLU A 1 93 ? 9.172 -17.906 -0.593 1 92.88 93 GLU A CA 1
ATOM 760 C C . GLU A 1 93 ? 9.023 -16.516 -1.187 1 92.88 93 GLU A C 1
ATOM 762 O O . GLU A 1 93 ? 9.852 -15.633 -0.933 1 92.88 93 GLU A O 1
ATOM 767 N N . LEU A 1 94 ? 7.988 -16.328 -1.967 1 94 94 LEU A N 1
ATOM 768 C CA . LEU A 1 94 ? 7.734 -15.016 -2.562 1 94 94 LEU A CA 1
ATOM 769 C C . LEU A 1 94 ? 7.461 -13.977 -1.484 1 94 94 LEU A C 1
ATOM 771 O O . LEU A 1 94 ? 7.965 -12.852 -1.556 1 94 94 LEU A O 1
ATOM 775 N N . VAL A 1 95 ? 6.672 -14.359 -0.478 1 92.94 95 VAL A N 1
ATOM 776 C CA . VAL A 1 95 ? 6.332 -13.469 0.626 1 92.94 95 VAL A CA 1
ATOM 777 C C . VAL A 1 95 ? 7.602 -13.07 1.377 1 92.94 95 VAL A C 1
ATOM 779 O O . VAL A 1 95 ? 7.812 -11.891 1.666 1 92.94 95 VAL A O 1
ATOM 782 N N . ALA A 1 96 ? 8.414 -14.008 1.614 1 91.38 96 ALA A N 1
ATOM 783 C CA . ALA A 1 96 ? 9.648 -13.758 2.355 1 91.38 96 ALA A CA 1
ATOM 784 C C . ALA A 1 96 ? 10.602 -12.883 1.547 1 91.38 96 ALA A C 1
ATOM 786 O O . ALA A 1 96 ? 11.258 -12 2.098 1 91.38 96 ALA A O 1
ATOM 787 N N . ALA A 1 97 ? 10.633 -13.031 0.289 1 92.25 97 ALA A N 1
ATOM 788 C CA . ALA A 1 97 ? 11.578 -12.352 -0.587 1 92.25 97 ALA A CA 1
ATOM 789 C C . ALA A 1 97 ? 11.25 -10.859 -0.691 1 92.25 97 ALA A C 1
ATOM 791 O O . ALA A 1 97 ? 12.125 -10.047 -0.995 1 92.25 97 ALA A O 1
ATOM 792 N N . HIS A 1 98 ? 10 -10.531 -0.411 1 92.38 98 HIS A N 1
ATOM 793 C CA . HIS A 1 98 ? 9.602 -9.148 -0.66 1 92.38 98 HIS A CA 1
ATOM 794 C C . HIS A 1 98 ? 9.203 -8.445 0.634 1 92.38 98 HIS A C 1
ATOM 796 O O . HIS A 1 98 ? 8.68 -7.332 0.604 1 92.38 98 HIS A O 1
ATOM 802 N N . LEU A 1 99 ? 9.461 -9.156 1.679 1 89.94 99 LEU A N 1
ATOM 803 C CA . LEU A 1 99 ? 9.227 -8.523 2.973 1 89.94 99 LEU A CA 1
ATOM 804 C C . LEU A 1 99 ? 10.141 -7.32 3.166 1 89.94 99 LEU A C 1
ATOM 806 O O . LEU A 1 99 ? 11.359 -7.43 3.008 1 89.94 99 LEU A O 1
ATOM 810 N N . PRO A 1 100 ? 9.469 -6.16 3.412 1 85.38 100 PRO A N 1
ATOM 811 C CA . PRO A 1 100 ? 10.336 -5 3.633 1 85.38 100 PRO A CA 1
ATOM 812 C C . PRO A 1 100 ? 11.312 -5.203 4.793 1 85.38 100 PRO A C 1
ATOM 814 O O . PRO A 1 100 ? 10.969 -5.852 5.785 1 85.38 100 PRO A O 1
ATOM 817 N N . GLU A 1 101 ? 12.383 -4.613 4.688 1 79.75 101 GLU A N 1
ATOM 818 C CA . GLU A 1 101 ? 13.406 -4.711 5.727 1 79.75 101 GLU A CA 1
ATOM 819 C C . GLU A 1 101 ? 12.914 -4.117 7.043 1 79.75 101 GLU A C 1
ATOM 821 O O . GLU A 1 101 ? 12.305 -3.045 7.055 1 79.75 101 GLU A O 1
ATOM 826 N N . GLY A 1 102 ? 13.086 -4.836 8.172 1 75.56 102 GLY A N 1
ATOM 827 C CA . GLY A 1 102 ? 12.766 -4.336 9.5 1 75.56 102 GLY A CA 1
ATOM 828 C C . GLY A 1 102 ? 11.336 -4.625 9.914 1 75.56 102 GLY A C 1
ATOM 829 O O . GLY A 1 102 ? 10.93 -4.277 11.031 1 75.56 102 GLY A O 1
ATOM 830 N N . TRP A 1 103 ? 10.57 -5.113 9.039 1 74 103 TRP A N 1
ATOM 831 C CA . TRP A 1 103 ? 9.172 -5.371 9.367 1 74 103 TRP A CA 1
ATOM 832 C C . TRP A 1 103 ? 9.023 -6.715 10.07 1 74 103 TRP A C 1
ATOM 834 O O . TRP A 1 103 ? 7.953 -7.035 10.594 1 74 103 TRP A O 1
ATOM 844 N N . ASP A 1 104 ? 9.984 -7.598 10.086 1 61.06 104 ASP A N 1
ATOM 845 C CA . ASP A 1 104 ? 9.922 -8.914 10.711 1 61.06 104 ASP A CA 1
ATOM 846 C C . ASP A 1 104 ? 10.023 -8.805 12.234 1 61.06 104 ASP A C 1
ATOM 848 O O . ASP A 1 104 ? 9.969 -9.812 12.938 1 61.06 104 ASP A O 1
ATOM 852 N N . ARG A 1 105 ? 10.156 -7.598 12.695 1 54.53 105 ARG A N 1
ATOM 853 C CA . ARG A 1 105 ? 10.492 -7.523 14.109 1 54.53 105 ARG A CA 1
ATOM 854 C C . ARG A 1 105 ? 9.234 -7.41 14.969 1 54.53 105 ARG A C 1
ATOM 856 O O . ARG A 1 105 ? 8.219 -6.859 14.523 1 54.53 105 ARG A O 1
ATOM 863 N N . MET B 1 1 ? 12.289 -19.156 -21.625 1 39.91 1 MET B N 1
ATOM 864 C CA . MET B 1 1 ? 12.969 -18.266 -20.703 1 39.91 1 MET B CA 1
ATOM 865 C C . MET B 1 1 ? 12.125 -18.031 -19.453 1 39.91 1 MET B C 1
ATOM 867 O O . MET B 1 1 ? 11.016 -17.5 -19.547 1 39.91 1 MET B O 1
ATOM 871 N N . THR B 1 2 ? 12.289 -18.906 -18.469 1 50.53 2 THR B N 1
ATOM 872 C CA . THR B 1 2 ? 11.508 -18.906 -17.234 1 50.53 2 THR B CA 1
ATOM 873 C C . THR B 1 2 ? 11.57 -17.547 -16.547 1 50.53 2 THR B C 1
ATOM 875 O O . THR B 1 2 ? 12.656 -17.062 -16.219 1 50.53 2 THR B O 1
ATOM 878 N N . ARG B 1 3 ? 10.734 -16.688 -16.984 1 66.88 3 ARG B N 1
ATOM 879 C CA . ARG B 1 3 ? 10.852 -15.328 -16.469 1 66.88 3 ARG B CA 1
ATOM 880 C C . ARG B 1 3 ? 10.688 -15.312 -14.953 1 66.88 3 ARG B C 1
ATOM 882 O O . ARG B 1 3 ? 9.758 -15.922 -14.414 1 66.88 3 ARG B O 1
ATOM 889 N N . SER B 1 4 ? 11.703 -14.992 -14.273 1 81.88 4 SER B N 1
ATOM 890 C CA . SER B 1 4 ? 11.711 -14.812 -12.828 1 81.88 4 SER B CA 1
ATOM 891 C C . SER B 1 4 ? 10.578 -13.898 -12.375 1 81.88 4 SER B C 1
ATOM 893 O O . SER B 1 4 ? 10.156 -13.008 -13.117 1 81.88 4 SER B O 1
ATOM 895 N N . PRO B 1 5 ? 9.938 -14.273 -11.328 1 89.62 5 PRO B N 1
ATOM 896 C CA . PRO B 1 5 ? 8.914 -13.375 -10.789 1 89.62 5 PRO B CA 1
ATOM 897 C C . PRO B 1 5 ? 9.359 -11.922 -10.766 1 89.62 5 PRO B C 1
ATOM 899 O O . PRO B 1 5 ? 10.523 -11.633 -10.469 1 89.62 5 PRO B O 1
ATOM 902 N N . ARG B 1 6 ? 8.547 -11.07 -11.289 1 90.31 6 ARG B N 1
ATOM 903 C CA . ARG B 1 6 ? 8.867 -9.641 -11.328 1 90.31 6 ARG B CA 1
ATOM 904 C C . ARG B 1 6 ? 7.707 -8.812 -10.789 1 90.31 6 ARG B C 1
ATOM 906 O O . ARG B 1 6 ? 6.543 -9.109 -11.07 1 90.31 6 ARG B O 1
ATOM 913 N N . ILE B 1 7 ? 8.062 -7.816 -10.078 1 91.19 7 ILE B N 1
ATOM 914 C CA . ILE B 1 7 ? 7.039 -6.875 -9.633 1 91.19 7 ILE B CA 1
ATOM 915 C C . ILE B 1 7 ? 6.527 -6.062 -10.82 1 91.19 7 ILE B C 1
ATOM 917 O O . ILE B 1 7 ? 7.316 -5.465 -11.555 1 91.19 7 ILE B O 1
ATOM 921 N N . ILE B 1 8 ? 5.223 -6.039 -10.992 1 90.81 8 ILE B N 1
ATOM 922 C CA . ILE B 1 8 ? 4.668 -5.312 -12.133 1 90.81 8 ILE B CA 1
ATOM 923 C C . ILE B 1 8 ? 3.889 -4.094 -11.641 1 90.81 8 ILE B C 1
ATOM 925 O O . ILE B 1 8 ? 3.566 -3.197 -12.422 1 90.81 8 ILE B O 1
ATOM 929 N N . ALA B 1 9 ? 3.561 -4.074 -10.359 1 90.94 9 ALA B N 1
ATOM 930 C CA . ALA B 1 9 ? 2.908 -2.928 -9.727 1 90.94 9 ALA B CA 1
ATOM 931 C C . ALA B 1 9 ? 3.207 -2.879 -8.234 1 90.94 9 ALA B C 1
ATOM 933 O O . ALA B 1 9 ? 3.385 -3.918 -7.594 1 90.94 9 ALA B O 1
ATOM 934 N N . GLU B 1 10 ? 3.242 -1.704 -7.781 1 92.5 10 GLU B N 1
ATOM 935 C CA . GLU B 1 10 ? 3.498 -1.515 -6.355 1 92.5 10 GLU B CA 1
ATOM 936 C C . GLU B 1 10 ? 2.789 -0.271 -5.828 1 92.5 10 GLU B C 1
ATOM 938 O O . GLU B 1 10 ? 2.727 0.752 -6.516 1 92.5 10 GLU B O 1
ATOM 943 N N . GLU B 1 11 ? 2.203 -0.449 -4.715 1 92.94 11 GLU B N 1
ATOM 944 C CA . GLU B 1 11 ? 1.624 0.65 -3.947 1 92.94 11 GLU B CA 1
ATOM 945 C C . GLU B 1 11 ? 2.234 0.729 -2.551 1 92.94 11 GLU B C 1
ATOM 947 O O . GLU B 1 11 ? 2.408 -0.294 -1.885 1 92.94 11 GLU B O 1
ATOM 952 N N . ARG B 1 12 ? 2.662 1.856 -2.191 1 93.81 12 ARG B N 1
ATOM 953 C CA . ARG B 1 12 ? 3.141 2.135 -0.842 1 93.81 12 ARG B CA 1
ATOM 954 C C . ARG B 1 12 ? 2.301 3.221 -0.176 1 93.81 12 ARG B C 1
ATOM 956 O O . ARG B 1 12 ? 2.182 4.328 -0.7 1 93.81 12 ARG B O 1
ATOM 963 N N . ARG B 1 13 ? 1.725 2.881 0.897 1 95.81 13 ARG B N 1
ATOM 964 C CA . ARG B 1 13 ? 0.951 3.838 1.68 1 95.81 13 ARG B CA 1
ATOM 965 C C . ARG B 1 13 ? 1.568 4.043 3.059 1 95.81 13 ARG B C 1
ATOM 967 O O . ARG B 1 13 ? 1.796 3.082 3.793 1 95.81 13 ARG B O 1
ATOM 974 N N . ILE B 1 14 ? 1.843 5.273 3.336 1 95.75 14 ILE B N 1
ATOM 975 C CA . ILE B 1 14 ? 2.406 5.57 4.648 1 95.75 14 ILE B CA 1
ATOM 976 C C . ILE B 1 14 ? 1.531 6.594 5.367 1 95.75 14 ILE B C 1
ATOM 978 O O . ILE B 1 14 ? 0.932 7.461 4.73 1 95.75 14 ILE B O 1
ATOM 982 N N . LYS B 1 15 ? 1.422 6.41 6.609 1 96.19 15 LYS B N 1
ATOM 983 C CA . LYS B 1 15 ? 0.849 7.402 7.512 1 96.19 15 LYS B CA 1
ATOM 984 C C . LYS B 1 15 ? 1.917 8 8.422 1 96.19 15 LYS B C 1
ATOM 986 O O . LYS B 1 15 ? 2.635 7.27 9.109 1 96.19 15 LYS B O 1
ATOM 991 N N . ILE B 1 16 ? 1.978 9.289 8.414 1 96 16 ILE B N 1
ATOM 992 C CA . ILE B 1 16 ? 3.031 10.008 9.125 1 96 16 ILE B CA 1
ATOM 993 C C . ILE B 1 16 ? 2.416 10.891 10.211 1 96 16 ILE B C 1
ATOM 995 O O . ILE B 1 16 ? 1.53 11.703 9.93 1 96 16 ILE B O 1
ATOM 999 N N . ALA B 1 17 ? 2.848 10.727 11.391 1 95.25 17 ALA B N 1
ATOM 1000 C CA . ALA B 1 17 ? 2.492 11.664 12.445 1 95.25 17 ALA B CA 1
ATOM 1001 C C . ALA B 1 17 ? 3.305 12.953 12.328 1 95.25 17 ALA B C 1
ATOM 1003 O O . ALA B 1 17 ? 4.527 12.914 12.18 1 95.25 17 ALA B O 1
ATOM 1004 N N . VAL B 1 18 ? 2.576 14.031 12.359 1 95.38 18 VAL B N 1
ATOM 1005 C CA . VAL B 1 18 ? 3.268 15.305 12.25 1 95.38 18 VAL B CA 1
ATOM 1006 C C . VAL B 1 18 ? 2.93 16.172 13.461 1 95.38 18 VAL B C 1
ATOM 1008 O O . VAL B 1 18 ? 1.848 16.062 14.039 1 95.38 18 VAL B O 1
ATOM 1011 N N . THR B 1 19 ? 4.023 17 13.852 1 91.25 19 THR B N 1
ATOM 1012 C CA . THR B 1 19 ? 3.875 18 14.898 1 91.25 19 THR B CA 1
ATOM 1013 C C . THR B 1 19 ? 4.555 19.297 14.492 1 91.25 19 THR B C 1
ATOM 1015 O O . THR B 1 19 ? 5.488 19.297 13.688 1 91.25 19 THR B O 1
ATOM 1018 N N . ASP B 1 20 ? 4.004 20.406 14.875 1 90.38 20 ASP B N 1
ATOM 1019 C CA . ASP B 1 20 ? 4.645 21.703 14.711 1 90.38 20 ASP B CA 1
ATOM 1020 C C . ASP B 1 20 ? 4.719 22.094 13.234 1 90.38 20 ASP B C 1
ATOM 1022 O O . ASP B 1 20 ? 5.766 22.562 12.766 1 90.38 20 ASP B O 1
ATOM 1026 N N . VAL B 1 21 ? 3.791 21.641 12.484 1 94.44 21 VAL B N 1
ATOM 1027 C CA . VAL B 1 21 ? 3.662 22.094 11.102 1 94.44 21 VAL B CA 1
ATOM 1028 C C . VAL B 1 21 ? 2.6 23.188 11.008 1 94.44 21 VAL B C 1
ATOM 1030 O O . VAL B 1 21 ? 1.73 23.281 11.875 1 94.44 21 VAL B O 1
ATOM 1033 N N . PRO B 1 22 ? 2.738 24.016 9.953 1 93.62 22 PRO B N 1
ATOM 1034 C CA . PRO B 1 22 ? 1.754 25.094 9.812 1 93.62 22 PRO B CA 1
ATOM 1035 C C . PRO B 1 22 ? 0.327 24.562 9.656 1 93.62 22 PRO B C 1
ATOM 1037 O O . PRO B 1 22 ? 0.116 23.5 9.078 1 93.62 22 PRO B O 1
ATOM 1040 N N . ASP B 1 23 ? -0.606 25.328 10.125 1 94.75 23 ASP B N 1
ATOM 1041 C CA . ASP B 1 23 ? -2.016 25.031 9.875 1 94.75 23 ASP B CA 1
ATOM 1042 C C . ASP B 1 23 ? -2.312 24.969 8.383 1 94.75 23 ASP B C 1
ATOM 1044 O O . ASP B 1 23 ? -1.606 25.594 7.582 1 94.75 23 ASP B O 1
ATOM 1048 N N . LEU B 1 24 ? -3.293 24.094 8.055 1 94.19 24 LEU B N 1
ATOM 1049 C CA . LEU B 1 24 ? -3.744 23.969 6.672 1 94.19 24 LEU B CA 1
ATOM 1050 C C . LEU B 1 24 ? -5.027 24.766 6.453 1 94.19 24 LEU B C 1
ATOM 1052 O O . LEU B 1 24 ? -6.117 24.297 6.781 1 94.19 24 LEU B O 1
ATOM 1056 N N . PRO B 1 25 ? -4.859 25.938 5.855 1 89.75 25 PRO B N 1
ATOM 1057 C CA . PRO B 1 25 ? -6.043 26.766 5.641 1 89.75 25 PRO B CA 1
ATOM 1058 C C . PRO B 1 25 ? -6.941 26.25 4.523 1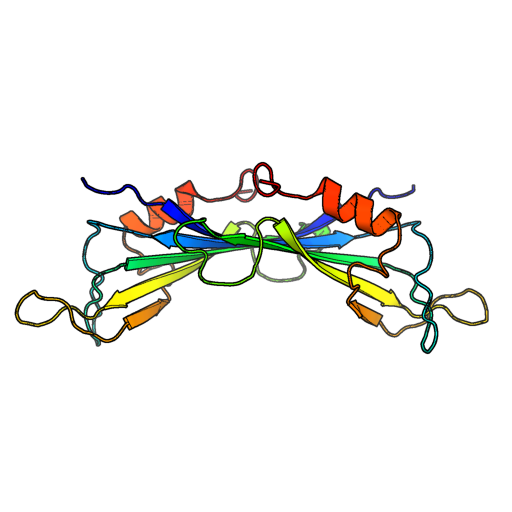 89.75 25 PRO B C 1
ATOM 1060 O O . PRO B 1 25 ? -6.52 25.391 3.738 1 89.75 25 PRO B O 1
ATOM 1063 N N . ASN B 1 26 ? -8.18 26.484 4.602 1 82.88 26 ASN B N 1
ATOM 1064 C CA . ASN B 1 26 ? -9.117 26.203 3.516 1 82.88 26 ASN B CA 1
ATOM 1065 C C . ASN B 1 26 ? -9.914 27.453 3.141 1 82.88 26 ASN B C 1
ATOM 1067 O O . ASN B 1 26 ? -10.352 28.203 4.016 1 82.88 26 ASN B O 1
ATOM 1071 N N . ASP B 1 27 ? -9.984 27.641 1.836 1 75.06 27 ASP B N 1
ATOM 1072 C CA . ASP B 1 27 ? -10.703 28.812 1.361 1 75.06 27 ASP B CA 1
ATOM 1073 C C . ASP B 1 27 ? -12.172 28.766 1.79 1 75.06 27 ASP B C 1
ATOM 1075 O O . ASP B 1 27 ? -12.758 29.797 2.125 1 75.06 27 ASP B O 1
ATOM 1079 N N . TYR B 1 28 ? -12.82 27.609 1.83 1 78.69 28 TYR B N 1
ATOM 1080 C CA . TYR B 1 28 ? -14.258 27.547 2.072 1 78.69 28 TYR B CA 1
ATOM 1081 C C . TYR B 1 28 ? -14.57 26.578 3.215 1 78.69 28 TYR B C 1
ATOM 1083 O O . TYR B 1 28 ? -15.68 26.047 3.297 1 78.69 28 TYR B O 1
ATOM 1091 N N . GLY B 1 29 ? -13.602 26.297 4.016 1 79.69 29 GLY B N 1
ATOM 1092 C CA . GLY B 1 29 ? -13.844 25.359 5.102 1 79.69 29 GLY B CA 1
ATOM 1093 C C . GLY B 1 29 ? -12.945 25.594 6.305 1 79.69 29 GLY B C 1
ATOM 1094 O O . GLY B 1 29 ? -12.305 26.641 6.41 1 79.69 29 GLY B O 1
ATOM 1095 N N . PRO B 1 30 ? -13.055 24.75 7.199 1 87.19 30 PRO B N 1
ATOM 1096 C CA . PRO B 1 30 ? -12.266 24.906 8.422 1 87.19 30 PRO B CA 1
ATOM 1097 C C . PRO B 1 30 ? -10.766 24.75 8.188 1 87.19 30 PRO B C 1
ATOM 1099 O O . PRO B 1 30 ? -10.352 23.969 7.328 1 87.19 30 PRO B O 1
ATOM 1102 N N . THR B 1 31 ? -10.094 25.547 8.922 1 93.06 31 THR B N 1
ATOM 1103 C CA . THR B 1 31 ? -8.648 25.359 9 1 93.06 31 THR B CA 1
ATOM 1104 C C . THR B 1 31 ? -8.305 24.125 9.82 1 93.06 31 THR B C 1
ATOM 1106 O O . THR B 1 31 ? -8.914 23.875 10.867 1 93.06 31 THR B O 1
ATOM 1109 N N . ILE B 1 32 ? -7.34 23.328 9.289 1 94.94 32 ILE B N 1
ATOM 1110 C CA . ILE B 1 32 ? -6.918 22.094 9.945 1 94.94 32 ILE B CA 1
ATOM 1111 C C . ILE B 1 32 ? -5.605 22.328 10.688 1 94.94 32 ILE B C 1
ATOM 1113 O O . ILE B 1 32 ? -4.691 22.953 10.156 1 94.94 32 ILE B O 1
ATOM 1117 N N . ALA B 1 33 ? -5.57 21.922 11.953 1 95.88 33 ALA B N 1
ATOM 1118 C CA . ALA B 1 33 ? -4.305 21.688 12.641 1 95.88 33 ALA B CA 1
ATOM 1119 C C . ALA B 1 33 ? -3.793 20.266 12.375 1 95.88 33 ALA B C 1
ATOM 1121 O O . ALA B 1 33 ? -4.246 19.312 13.008 1 95.88 33 ALA B O 1
ATOM 1122 N N . PRO B 1 34 ? -2.799 20.188 11.461 1 96 34 PRO B N 1
ATOM 1123 C CA . PRO B 1 34 ? -2.451 18.859 10.984 1 96 34 PRO B CA 1
ATOM 1124 C C . PRO B 1 34 ? -1.902 17.953 12.094 1 96 34 PRO B C 1
ATOM 1126 O O . PRO B 1 34 ? -1.094 18.406 12.906 1 96 34 PRO B O 1
ATOM 1129 N N . SER B 1 35 ? -2.346 16.656 12.07 1 95.75 35 SER B N 1
ATOM 1130 C CA . SER B 1 35 ? -1.83 15.648 13 1 95.75 35 SER B CA 1
ATOM 1131 C C . SER B 1 35 ? -1.202 14.477 12.25 1 95.75 35 SER B C 1
ATOM 1133 O O . SER B 1 35 ? -0.255 13.859 12.734 1 95.75 35 SER B O 1
ATOM 1135 N N . THR B 1 36 ? -1.781 14.172 11.062 1 96.75 36 THR B N 1
ATOM 1136 C CA . THR B 1 36 ? -1.233 13.086 10.273 1 96.75 36 THR B CA 1
ATOM 1137 C C . THR B 1 36 ? -1.293 13.414 8.781 1 96.75 36 THR B C 1
ATOM 1139 O O . THR B 1 36 ? -2.156 14.18 8.344 1 96.75 36 THR B O 1
ATOM 1142 N N . VAL B 1 37 ? -0.353 12.867 8.117 1 97.25 37 VAL B N 1
ATOM 1143 C CA . VAL B 1 37 ? -0.316 12.898 6.66 1 97.25 37 VAL B CA 1
ATOM 1144 C C . VAL B 1 37 ? -0.296 11.477 6.109 1 97.25 37 VAL B C 1
ATOM 1146 O O . VAL B 1 37 ? 0.474 10.633 6.582 1 97.25 37 VAL B O 1
ATOM 1149 N N . GLU B 1 38 ? -1.122 11.234 5.199 1 97.69 38 GLU B N 1
ATOM 1150 C CA . GLU B 1 38 ? -1.093 9.961 4.484 1 97.69 38 GLU B CA 1
ATOM 1151 C C . GLU B 1 38 ? -0.681 10.156 3.027 1 97.69 38 GLU B C 1
ATOM 1153 O O . GLU B 1 38 ? -1.232 11.008 2.328 1 97.69 38 GLU B O 1
ATOM 1158 N N . ILE B 1 39 ? 0.308 9.43 2.676 1 96.12 39 ILE B N 1
ATOM 1159 C CA . ILE B 1 39 ? 0.797 9.492 1.302 1 96.12 39 ILE B CA 1
ATOM 1160 C C . ILE B 1 39 ? 0.687 8.117 0.65 1 96.12 39 ILE B C 1
ATOM 1162 O O . ILE B 1 39 ? 1.114 7.113 1.226 1 96.12 39 ILE B O 1
ATOM 1166 N N . THR B 1 40 ? 0.085 8.039 -0.456 1 95.81 40 THR B N 1
ATOM 1167 C CA . THR B 1 40 ? 0.047 6.836 -1.276 1 95.81 40 THR B CA 1
ATOM 1168 C C . THR B 1 40 ? 0.826 7.039 -2.572 1 95.81 40 THR B C 1
ATOM 1170 O O . THR B 1 40 ? 0.523 7.945 -3.35 1 95.81 40 THR B O 1
ATOM 1173 N N . TYR B 1 41 ? 1.817 6.176 -2.682 1 92.81 41 TYR B N 1
ATOM 1174 C CA . TYR B 1 41 ? 2.592 6.16 -3.918 1 92.81 41 TYR B CA 1
ATOM 1175 C C . TYR B 1 41 ? 2.199 4.977 -4.793 1 92.81 41 TYR B C 1
ATOM 1177 O O . TYR B 1 41 ? 1.866 3.904 -4.285 1 92.81 41 TYR B O 1
ATOM 1185 N N . TRP B 1 42 ? 2.303 5.242 -6.055 1 90 42 TRP B N 1
ATOM 1186 C CA . TRP B 1 42 ? 2.053 4.152 -6.988 1 90 42 TRP B CA 1
ATOM 1187 C C . TRP B 1 42 ? 3.189 4.031 -8 1 90 42 TRP B C 1
ATOM 1189 O O . TRP B 1 42 ? 3.74 5.043 -8.445 1 90 42 TRP B O 1
ATOM 1199 N N . TRP B 1 43 ? 3.482 2.768 -8.242 1 86.75 43 TRP B N 1
ATOM 1200 C CA . TRP B 1 43 ? 4.414 2.438 -9.312 1 86.75 43 TRP B CA 1
ATOM 1201 C C . TRP B 1 43 ? 3.879 1.294 -10.172 1 86.75 43 TRP B C 1
ATOM 1203 O O . TRP B 1 43 ? 3.283 0.347 -9.648 1 86.75 43 TRP B O 1
ATOM 1213 N N . ARG B 1 44 ? 4.055 1.438 -11.461 1 85.19 44 ARG B N 1
ATOM 1214 C CA . ARG B 1 44 ? 3.729 0.361 -12.391 1 85.19 44 ARG B CA 1
ATOM 1215 C C . ARG B 1 44 ? 4.871 0.12 -13.367 1 85.19 44 ARG B C 1
ATOM 1217 O O . ARG B 1 44 ? 5.52 1.067 -13.82 1 85.19 44 ARG B O 1
ATOM 1224 N N . HIS B 1 45 ? 5.008 -1.137 -13.516 1 80.62 45 HIS B N 1
ATOM 1225 C CA . HIS B 1 45 ? 6.008 -1.487 -14.523 1 80.62 45 HIS B CA 1
ATOM 1226 C C . HIS B 1 45 ? 5.66 -0.887 -15.875 1 80.62 45 HIS B C 1
ATOM 1228 O O . HIS B 1 45 ? 4.496 -0.894 -16.281 1 80.62 45 HIS B O 1
ATOM 1234 N N . PRO B 1 46 ? 6.66 -0.298 -16.5 1 72.62 46 PRO B N 1
ATOM 1235 C CA . PRO B 1 46 ? 6.418 0.387 -17.781 1 72.62 46 PRO B CA 1
ATOM 1236 C C . PRO B 1 46 ? 5.652 -0.479 -18.781 1 72.62 46 PRO B C 1
ATOM 1238 O O . PRO B 1 46 ? 4.84 0.035 -19.547 1 72.62 46 PRO B O 1
ATOM 1241 N N . GLU B 1 47 ? 5.926 -1.771 -18.844 1 72.56 47 GLU B N 1
ATOM 1242 C CA . GLU B 1 47 ? 5.273 -2.664 -19.797 1 72.56 47 GLU B CA 1
ATOM 1243 C C . GLU B 1 47 ? 3.82 -2.918 -19.406 1 72.56 47 GLU B C 1
ATOM 1245 O O . GLU B 1 47 ? 3.039 -3.438 -20.203 1 72.56 47 GLU B O 1
ATOM 1250 N N . HIS B 1 48 ? 3.537 -2.68 -18.281 1 66.56 48 HIS B N 1
ATOM 1251 C CA . HIS B 1 48 ? 2.195 -2.961 -17.781 1 66.56 48 HIS B CA 1
ATOM 1252 C C . HIS B 1 48 ? 1.436 -1.673 -17.484 1 66.56 48 HIS B C 1
ATOM 1254 O O . HIS B 1 48 ? 0.441 -1.688 -16.766 1 66.56 48 HIS B O 1
ATOM 1260 N N . ARG B 1 49 ? 2.166 -0.647 -17.906 1 58.78 49 ARG B N 1
ATOM 1261 C CA . ARG B 1 49 ? 1.564 0.658 -17.656 1 58.78 49 ARG B CA 1
ATOM 1262 C C . ARG B 1 49 ? 0.363 0.889 -18.562 1 58.78 49 ARG B C 1
ATOM 1264 O O . ARG B 1 49 ? 0.503 0.935 -19.781 1 58.78 49 ARG B O 1
ATOM 1271 N N . GLU B 1 50 ? -0.434 -0.074 -18.312 1 51.19 50 GLU B N 1
ATOM 1272 C CA . GLU B 1 50 ? -1.55 0.394 -19.125 1 51.19 50 GLU B CA 1
ATOM 1273 C C . GLU B 1 50 ? -1.826 1.875 -18.891 1 51.19 50 GLU B C 1
ATOM 1275 O O . GLU B 1 50 ? -2.24 2.592 -19.797 1 51.19 50 GLU B O 1
ATOM 1280 N N . ASP B 1 51 ? -2.256 2.023 -17.734 1 51.44 51 ASP B N 1
ATOM 1281 C CA . ASP B 1 51 ? -2.963 3.277 -17.484 1 51.44 51 ASP B CA 1
ATOM 1282 C C . ASP B 1 51 ? -1.991 4.395 -17.125 1 51.44 51 ASP B C 1
ATOM 1284 O O . ASP B 1 51 ? -0.817 4.141 -16.844 1 51.44 51 ASP B O 1
ATOM 1288 N N . TRP B 1 52 ? -2.578 5.586 -17.047 1 49.31 52 TRP B N 1
ATOM 1289 C CA . TRP B 1 52 ? -2.232 6.996 -16.891 1 49.31 52 TRP B CA 1
ATOM 1290 C C . TRP B 1 52 ? -1.42 7.223 -15.625 1 49.31 52 TRP B C 1
ATOM 1292 O O . TRP B 1 52 ? -0.918 8.328 -15.391 1 49.31 52 TRP B O 1
ATOM 1302 N N . ARG B 1 53 ? -1.361 6.184 -14.867 1 53.16 53 ARG B N 1
ATOM 1303 C CA . ARG B 1 53 ? -0.658 6.629 -13.672 1 53.16 53 ARG B CA 1
ATOM 1304 C C . ARG B 1 53 ? 0.852 6.621 -13.883 1 53.16 53 ARG B C 1
ATOM 1306 O O . ARG B 1 53 ? 1.43 5.59 -14.234 1 53.16 53 ARG B O 1
ATOM 1313 N N . VAL B 1 54 ? 1.364 7.73 -14.188 1 56.59 54 VAL B N 1
ATOM 1314 C CA . VAL B 1 54 ? 2.777 8.016 -14.406 1 56.59 54 VAL B CA 1
ATOM 1315 C C . VAL B 1 54 ? 3.598 7.523 -13.219 1 56.59 54 VAL B C 1
ATOM 1317 O O . VAL B 1 54 ? 3.119 7.527 -12.078 1 56.59 54 VAL B O 1
ATOM 1320 N N . PRO B 1 55 ? 4.613 6.832 -13.414 1 59.34 55 PRO B N 1
ATOM 1321 C CA . PRO B 1 55 ? 5.57 6.574 -12.336 1 59.34 55 PRO B CA 1
ATOM 1322 C C . PRO B 1 55 ? 5.754 7.773 -11.414 1 59.34 55 PRO B C 1
ATOM 1324 O O . PRO B 1 55 ? 5.82 8.914 -11.883 1 59.34 55 PRO B O 1
ATOM 1327 N N . GLY B 1 56 ? 5.555 7.492 -10.188 1 66 56 GLY B N 1
ATOM 1328 C CA . GLY B 1 56 ? 5.742 8.555 -9.219 1 66 56 GLY B CA 1
ATOM 1329 C C . GLY B 1 56 ? 4.449 9.25 -8.828 1 66 56 GLY B C 1
ATOM 1330 O O . GLY B 1 56 ? 4.473 10.32 -8.219 1 66 56 GLY B O 1
ATOM 1331 N N . ALA B 1 57 ? 3.41 8.68 -9.336 1 82.5 57 ALA B N 1
ATOM 1332 C CA . ALA B 1 57 ? 2.131 9.25 -8.922 1 82.5 57 ALA B CA 1
ATOM 1333 C C . ALA B 1 57 ? 1.892 9.039 -7.43 1 82.5 57 ALA B C 1
ATOM 1335 O O . ALA B 1 57 ? 2.295 8.023 -6.863 1 82.5 57 ALA B O 1
ATOM 1336 N N . PHE B 1 58 ? 1.396 10.047 -6.895 1 89.94 58 PHE B N 1
ATOM 1337 C CA . PHE B 1 58 ? 1.088 9.961 -5.473 1 89.94 58 PHE B CA 1
ATOM 1338 C C . PHE B 1 58 ? -0.175 10.75 -5.145 1 89.94 58 PHE B C 1
ATOM 1340 O O . PHE B 1 58 ? -0.632 11.562 -5.949 1 89.94 58 PHE B O 1
ATOM 1347 N N . MET B 1 59 ? -0.771 10.344 -4.059 1 93.56 59 MET B N 1
ATOM 1348 C CA . MET B 1 59 ? -1.872 11.062 -3.426 1 93.56 59 MET B CA 1
ATOM 1349 C C . MET B 1 59 ? -1.542 11.391 -1.975 1 93.56 59 MET B C 1
ATOM 1351 O O . MET B 1 59 ? -0.888 10.609 -1.287 1 93.56 59 MET B O 1
ATOM 1355 N N . VAL B 1 60 ? -2.049 12.531 -1.594 1 96.06 60 VAL B N 1
ATOM 1356 C CA . VAL B 1 60 ? -1.762 12.969 -0.231 1 96.06 60 VAL B CA 1
ATOM 1357 C C . VAL B 1 60 ? -3.047 13.453 0.439 1 96.06 60 VAL B C 1
ATOM 1359 O O . VAL B 1 60 ? -3.852 14.156 -0.179 1 96.06 60 VAL B O 1
ATOM 1362 N N . SER B 1 61 ? -3.168 13.023 1.645 1 97 61 SER B N 1
ATOM 1363 C CA . SER B 1 61 ? -4.211 13.57 2.502 1 97 61 SER B CA 1
ATOM 1364 C C . SER B 1 61 ? -3.648 13.992 3.855 1 97 61 SER B C 1
ATOM 1366 O O . SER B 1 61 ? -2.725 13.359 4.371 1 97 61 SER B O 1
ATOM 1368 N N . VAL B 1 62 ? -4.215 15 4.34 1 96.38 62 VAL B N 1
ATOM 1369 C CA . VAL B 1 62 ? -3.842 15.508 5.652 1 96.38 62 VAL B CA 1
ATOM 1370 C C . VAL B 1 62 ? -5.043 15.4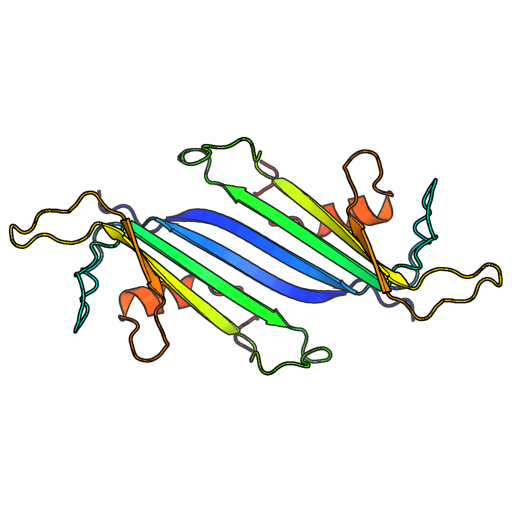45 6.598 1 96.38 62 VAL B C 1
ATOM 1372 O O . VAL B 1 62 ? -6.156 15.82 6.219 1 96.38 62 VAL B O 1
ATOM 1375 N N . SER B 1 63 ? -4.746 15.016 7.777 1 96.69 63 SER B N 1
ATOM 1376 C CA . SER B 1 63 ? -5.797 14.922 8.789 1 96.69 63 SER B CA 1
ATOM 1377 C C . SER B 1 63 ? -5.406 15.672 10.055 1 96.69 63 SER B C 1
ATOM 1379 O O . SER B 1 63 ? -4.223 15.75 10.406 1 96.69 63 SER B O 1
ATOM 1381 N N . GLY B 1 64 ? -6.43 16.156 10.688 1 96.62 64 GLY B N 1
ATOM 1382 C CA . GLY B 1 64 ? -6.262 16.844 11.961 1 96.62 64 GLY B CA 1
ATOM 1383 C C . GLY B 1 64 ? -7.527 17.531 12.445 1 96.62 64 GLY B C 1
ATOM 1384 O O . GLY B 1 64 ? -8.516 17.594 11.711 1 96.62 64 GLY B O 1
ATOM 1385 N N . PRO B 1 65 ? -7.5 17.969 13.695 1 95.94 65 PRO B N 1
ATOM 1386 C CA . PRO B 1 65 ? -8.656 18.703 14.211 1 95.94 65 PRO B CA 1
ATOM 1387 C C . PRO B 1 65 ? -8.812 20.078 13.57 1 95.94 65 PRO B C 1
ATOM 1389 O O . PRO B 1 65 ? -7.863 20.594 12.977 1 95.94 65 PRO B O 1
ATOM 1392 N N . ARG B 1 66 ? -10 20.562 13.641 1 94.94 66 ARG B N 1
ATOM 1393 C CA . ARG B 1 66 ? -10.25 21.938 13.211 1 94.94 66 ARG B CA 1
ATOM 1394 C C . ARG B 1 66 ? -9.586 22.938 14.148 1 94.94 66 ARG B C 1
ATOM 1396 O O . ARG B 1 66 ? -9.578 22.734 15.367 1 94.94 66 ARG B O 1
ATOM 1403 N N . ARG B 1 67 ? -9.102 23.969 13.516 1 93.44 67 ARG B N 1
ATOM 1404 C CA . ARG B 1 67 ? -8.625 25.109 14.297 1 93.44 67 ARG B CA 1
ATOM 1405 C C . ARG B 1 67 ? -9.781 26.031 14.664 1 93.44 67 ARG B C 1
ATOM 1407 O O . ARG B 1 67 ? -10.539 26.469 13.797 1 93.44 67 ARG B O 1
ATOM 1414 N N . LEU B 1 68 ? -9.859 26.297 15.969 1 92.25 68 LEU B N 1
ATOM 1415 C CA . LEU B 1 68 ? -10.938 27.156 16.438 1 92.25 68 LEU B CA 1
ATOM 1416 C C . LEU B 1 68 ? -10.555 28.625 16.312 1 92.25 68 LEU B C 1
ATOM 1418 O O . LEU B 1 68 ? -9.375 28.953 16.234 1 92.25 68 LEU B O 1
ATOM 1422 N N . LYS B 1 69 ? -11.617 29.547 16.344 1 88.06 69 LYS B N 1
ATOM 1423 C CA . LYS B 1 69 ? -11.383 30.984 16.281 1 88.06 69 LYS B CA 1
ATOM 1424 C C . LYS B 1 69 ? -10.539 31.453 17.453 1 88.06 69 LYS B C 1
ATOM 1426 O O . LYS B 1 69 ? -9.781 32.438 17.344 1 88.06 69 LYS B O 1
ATOM 1431 N N . SER B 1 70 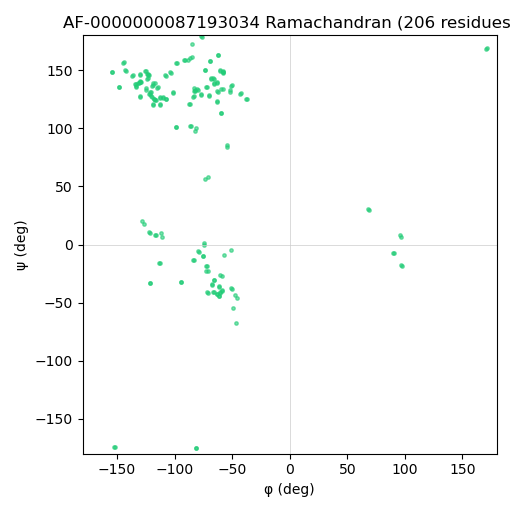? -10.609 30.719 18.562 1 91.56 70 SER B N 1
ATOM 1432 C CA . SER B 1 70 ? -9.852 31.047 19.766 1 91.56 70 SER B CA 1
ATOM 1433 C C . SER B 1 70 ? -8.383 30.688 19.625 1 91.56 70 SER B C 1
ATOM 1435 O O . SER B 1 70 ? -7.562 31.031 20.469 1 91.56 70 SER B O 1
ATOM 1437 N N . GLY B 1 71 ? -8.047 29.984 18.594 1 88.88 71 GLY B N 1
ATOM 1438 C CA . GLY B 1 71 ? -6.684 29.5 18.422 1 88.88 71 GLY B CA 1
ATOM 1439 C C . GLY B 1 71 ? -6.5 28.062 18.875 1 88.88 71 GLY B C 1
ATOM 1440 O O . GLY B 1 71 ? -5.508 27.422 18.531 1 88.88 71 GLY B O 1
ATOM 1441 N N . GLY B 1 72 ? -7.422 27.594 19.672 1 92.81 72 GLY B N 1
ATOM 1442 C CA . GLY B 1 72 ? -7.371 26.219 20.141 1 92.81 72 GLY B CA 1
ATOM 1443 C C . GLY B 1 72 ? -7.801 25.219 19.078 1 92.81 72 GLY B C 1
ATOM 1444 O O . GLY B 1 72 ? -8 25.594 17.922 1 92.81 72 GLY B O 1
ATOM 1445 N N . VAL B 1 73 ? -7.746 23.953 19.453 1 92.06 73 VAL B N 1
ATOM 1446 C CA . VAL B 1 73 ? -8.117 22.922 18.484 1 92.06 73 VAL B CA 1
ATOM 1447 C C . VAL B 1 73 ? -9.477 22.328 18.875 1 92.06 73 VAL B C 1
ATOM 1449 O O . VAL B 1 73 ? -9.781 22.172 20.062 1 92.06 73 VAL B O 1
ATOM 1452 N N . GLY B 1 74 ? -10.266 21.984 17.766 1 92.19 74 GLY B N 1
ATOM 1453 C CA . GLY B 1 74 ? -11.547 21.328 17.984 1 92.19 74 GLY B CA 1
ATOM 1454 C C . GLY B 1 74 ? -11.422 19.844 18.219 1 92.19 74 GLY B C 1
ATOM 1455 O O . GLY B 1 74 ? -10.312 19.297 18.234 1 92.19 74 GLY B O 1
ATOM 1456 N N . GLN B 1 75 ? -12.555 19.188 18.328 1 88.5 75 GLN B N 1
ATOM 1457 C CA . GLN B 1 75 ? -12.594 17.766 18.672 1 88.5 75 GLN B CA 1
ATOM 1458 C C . GLN B 1 75 ? -12.648 16.906 17.422 1 88.5 75 GLN B C 1
ATOM 1460 O O . GLN B 1 75 ? -12.062 15.82 17.375 1 88.5 75 GLN B O 1
ATOM 1465 N N . ALA B 1 76 ? -13.266 17.438 16.438 1 88.25 76 ALA B N 1
ATOM 1466 C CA . ALA B 1 76 ? -13.523 16.594 15.266 1 88.25 76 ALA B CA 1
ATOM 1467 C C . ALA B 1 76 ? -12.305 16.547 14.352 1 88.25 76 ALA B C 1
ATOM 1469 O O . ALA B 1 76 ? -11.688 17.578 14.078 1 88.25 76 ALA B O 1
ATOM 1470 N N . GLU B 1 77 ? -11.961 15.312 13.961 1 92.69 77 GLU B N 1
ATOM 1471 C CA . GLU B 1 77 ? -10.906 15.141 12.969 1 92.69 77 GLU B CA 1
ATOM 1472 C C . GLU B 1 77 ? -11.43 15.328 11.555 1 92.69 77 GLU B C 1
ATOM 1474 O O . GLU B 1 77 ? -12.469 14.766 11.195 1 92.69 77 GLU B O 1
ATOM 1479 N N . ILE B 1 78 ? -10.711 16.094 10.812 1 94.44 78 ILE B N 1
ATOM 1480 C CA . ILE B 1 78 ? -11.008 16.359 9.406 1 94.44 78 ILE B CA 1
ATOM 1481 C C . ILE B 1 78 ? -9.875 15.828 8.531 1 94.44 78 ILE B C 1
ATOM 1483 O O . ILE B 1 78 ? -8.695 15.977 8.867 1 94.44 78 ILE B O 1
ATOM 1487 N N . THR B 1 79 ? -10.258 15.266 7.477 1 95.69 79 THR B N 1
ATOM 1488 C CA . THR B 1 79 ? -9.297 14.844 6.469 1 95.69 79 THR B CA 1
ATOM 1489 C C . THR B 1 79 ? -9.492 15.625 5.172 1 95.69 79 THR B C 1
ATOM 1491 O O . THR B 1 79 ? -10.625 15.781 4.703 1 95.69 79 THR B O 1
ATOM 1494 N N . ARG B 1 80 ? -8.367 16.062 4.633 1 94.06 80 ARG B N 1
ATOM 1495 C CA . ARG B 1 80 ? -8.414 16.797 3.375 1 94.06 80 ARG B CA 1
ATOM 1496 C C . ARG B 1 80 ? -7.422 16.219 2.367 1 94.06 80 ARG B C 1
ATOM 1498 O O . ARG B 1 80 ? -6.234 16.078 2.668 1 94.06 80 ARG B O 1
ATOM 1505 N N . GLU B 1 81 ? -7.941 15.906 1.213 1 94.12 81 GLU B N 1
ATOM 1506 C CA . GLU B 1 81 ? -7.066 15.523 0.111 1 94.12 81 GLU B CA 1
ATOM 1507 C C . GLU B 1 81 ? -6.449 16.75 -0.556 1 94.12 81 GLU B C 1
ATOM 1509 O O . GLU B 1 81 ? -7.145 17.734 -0.832 1 94.12 81 GLU B O 1
ATOM 1514 N N . LEU B 1 82 ? -5.137 16.641 -0.762 1 92.88 82 LEU B N 1
ATOM 1515 C CA . LEU B 1 82 ? -4.445 17.781 -1.367 1 92.88 82 LEU B CA 1
ATOM 1516 C C . LEU B 1 82 ? -4.066 17.469 -2.812 1 92.88 82 LEU B C 1
ATOM 1518 O O . LEU B 1 82 ? -3.4 16.469 -3.088 1 92.88 82 LEU B O 1
ATOM 1522 N N . TRP B 1 83 ? -4.488 18.312 -3.643 1 85.44 83 TRP B N 1
ATOM 1523 C CA . TRP B 1 83 ? -4.113 18.219 -5.051 1 85.44 83 TRP B CA 1
ATOM 1524 C C . TRP B 1 83 ? -2.861 19.031 -5.34 1 85.44 83 TRP B C 1
ATOM 1526 O O . TRP B 1 83 ? -2.482 19.906 -4.547 1 85.44 83 TRP B O 1
ATOM 1536 N N . ASN B 1 84 ? -2.113 18.75 -6.422 1 73.56 84 ASN B N 1
ATOM 1537 C CA . ASN B 1 84 ? -0.788 19.266 -6.754 1 73.56 84 ASN B CA 1
ATOM 1538 C C . ASN B 1 84 ? -0.701 20.766 -6.547 1 73.56 84 ASN B C 1
ATOM 1540 O O . ASN B 1 84 ? 0.212 21.25 -5.875 1 73.56 84 ASN B O 1
ATOM 1544 N N . ASP B 1 85 ? -1.575 21.516 -6.945 1 76.94 85 ASP B N 1
ATOM 1545 C CA . ASP B 1 85 ? -1.479 22.969 -6.918 1 76.94 85 ASP B CA 1
ATOM 1546 C C . ASP B 1 85 ? -1.761 23.516 -5.52 1 76.94 85 ASP B C 1
ATOM 1548 O O . ASP B 1 85 ? -1.423 24.656 -5.215 1 76.94 85 ASP B O 1
ATOM 1552 N N . ARG B 1 86 ? -2.15 22.766 -4.562 1 78.88 86 ARG B N 1
ATOM 1553 C CA . ARG B 1 86 ? -2.596 23.266 -3.264 1 78.88 86 ARG B CA 1
ATOM 1554 C C . ARG B 1 86 ? -1.745 22.703 -2.135 1 78.88 86 ARG B C 1
ATOM 1556 O O . ARG B 1 86 ? -2.027 22.938 -0.958 1 78.88 86 ARG B O 1
ATOM 1563 N N . ARG B 1 87 ? -0.737 22.109 -2.521 1 90.19 87 ARG B N 1
ATOM 1564 C CA . ARG B 1 87 ? 0.073 21.5 -1.473 1 90.19 87 ARG B CA 1
ATOM 1565 C C . ARG B 1 87 ? 1.083 22.484 -0.913 1 90.19 87 ARG B C 1
ATOM 1567 O O . ARG B 1 87 ? 1.917 23.016 -1.652 1 90.19 87 ARG B O 1
ATOM 1574 N N . PRO B 1 88 ? 1.013 22.75 0.374 1 92.94 88 PRO B N 1
ATOM 1575 C CA . PRO B 1 88 ? 2.053 23.594 0.967 1 92.94 88 PRO B CA 1
ATOM 1576 C C . PRO B 1 88 ? 3.445 22.969 0.86 1 92.94 88 PRO B C 1
ATOM 1578 O O . PRO B 1 88 ? 3.574 21.766 0.628 1 92.94 88 PRO B O 1
ATOM 1581 N N . GLU B 1 89 ? 4.434 23.781 1.044 1 93.5 89 GLU B N 1
ATOM 1582 C CA . GLU B 1 89 ? 5.82 23.375 0.851 1 93.5 89 GLU B CA 1
ATOM 1583 C C . GLU B 1 89 ? 6.195 22.234 1.783 1 93.5 89 GLU B C 1
ATOM 1585 O O . GLU B 1 89 ? 6.867 21.281 1.371 1 93.5 89 GLU B O 1
ATOM 1590 N N . TRP B 1 90 ? 5.738 22.312 3.014 1 94.19 90 TRP B N 1
ATOM 1591 C CA . TRP B 1 90 ? 6.137 21.281 3.967 1 94.19 90 TRP B CA 1
ATOM 1592 C C . TRP B 1 90 ? 5.559 19.922 3.568 1 94.19 90 TRP B C 1
ATOM 1594 O O . TRP B 1 90 ? 6.156 18.875 3.854 1 94.19 90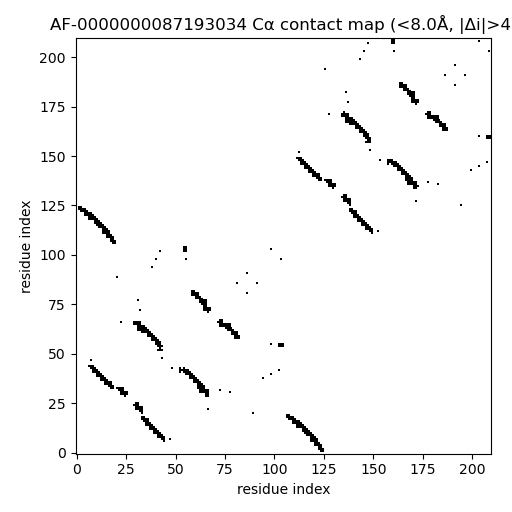 TRP B O 1
ATOM 1604 N N . VAL B 1 91 ? 4.391 19.875 2.916 1 95.25 91 VAL B N 1
ATOM 1605 C CA . VAL B 1 91 ? 3.814 18.625 2.422 1 95.25 91 VAL B CA 1
ATOM 1606 C C . VAL B 1 91 ? 4.621 18.125 1.229 1 95.25 91 VAL B C 1
ATOM 1608 O O . VAL B 1 91 ? 4.895 16.922 1.118 1 95.25 91 VAL B O 1
ATOM 1611 N N . LYS B 1 92 ? 5.008 19.047 0.365 1 93.94 92 LYS B N 1
ATOM 1612 C CA . LYS B 1 92 ? 5.844 18.656 -0.771 1 93.94 92 LYS B CA 1
ATOM 1613 C C . LYS B 1 92 ? 7.145 18.016 -0.303 1 93.94 92 LYS B C 1
ATOM 1615 O O . LYS B 1 92 ? 7.605 17.031 -0.885 1 93.94 92 LYS B O 1
ATOM 1620 N N . GLU B 1 93 ? 7.664 18.578 0.718 1 92.94 93 GLU B N 1
ATOM 1621 C CA . GLU B 1 93 ? 8.906 18.047 1.279 1 92.94 93 GLU B CA 1
ATOM 1622 C C . GLU B 1 93 ? 8.703 16.656 1.855 1 92.94 93 GLU B C 1
ATOM 1624 O O . GLU B 1 93 ? 9.555 15.781 1.69 1 92.94 93 GLU B O 1
ATOM 1629 N N . LEU B 1 94 ? 7.594 16.453 2.523 1 94 94 LEU B N 1
ATOM 1630 C CA . LEU B 1 94 ? 7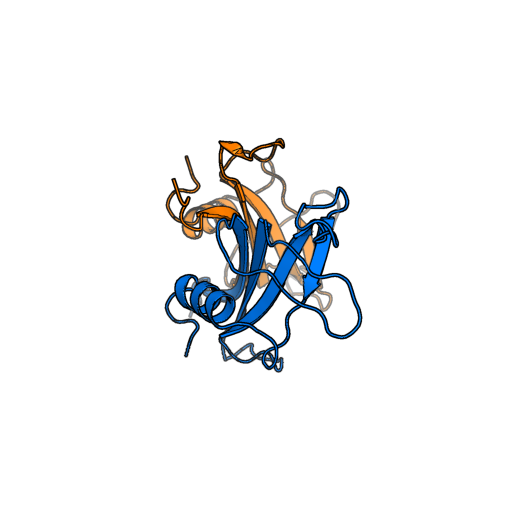.289 15.148 3.09 1 94 94 LEU B CA 1
ATOM 1631 C C . LEU B 1 94 ? 7.137 14.102 1.991 1 94 94 LEU B C 1
ATOM 1633 O O . LEU B 1 94 ? 7.641 12.984 2.119 1 94 94 LEU B O 1
ATOM 1637 N N . VAL B 1 95 ? 6.457 14.484 0.91 1 93 95 VAL B N 1
ATOM 1638 C CA . VAL B 1 95 ? 6.246 13.586 -0.222 1 93 95 VAL B CA 1
ATOM 1639 C C . VAL B 1 95 ? 7.59 13.195 -0.831 1 93 95 VAL B C 1
ATOM 1641 O O . VAL B 1 95 ? 7.844 12.023 -1.092 1 93 95 VAL B O 1
ATOM 1644 N N . ALA B 1 96 ? 8.422 14.156 -0.988 1 91.5 96 ALA B N 1
ATOM 1645 C CA . ALA B 1 96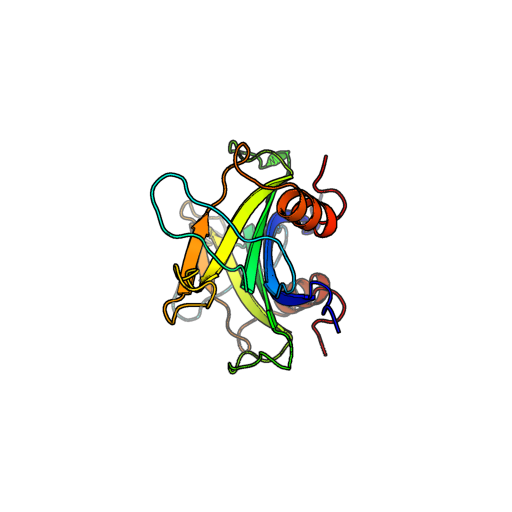 ? 9.727 13.914 -1.593 1 91.5 96 ALA B CA 1
ATOM 1646 C C . ALA B 1 96 ? 10.602 13.047 -0.688 1 91.5 96 ALA B C 1
ATOM 1648 O O . ALA B 1 96 ? 11.328 12.172 -1.166 1 91.5 96 ALA B O 1
ATOM 1649 N N . ALA B 1 97 ? 10.477 13.18 0.566 1 92.38 97 ALA B N 1
ATOM 1650 C CA . ALA B 1 97 ? 11.336 12.508 1.538 1 92.38 97 ALA B CA 1
ATOM 1651 C C . ALA B 1 97 ? 11.016 11.016 1.608 1 92.38 97 ALA B C 1
ATOM 1653 O O . ALA B 1 97 ? 11.867 10.219 2.01 1 92.38 97 ALA B O 1
ATOM 1654 N N . HIS B 1 98 ? 9.805 10.672 1.204 1 92.56 98 HIS B N 1
ATOM 1655 C CA . HIS B 1 98 ? 9.398 9.289 1.414 1 92.56 98 HIS B CA 1
ATOM 1656 C C . HIS B 1 98 ? 9.148 8.578 0.087 1 92.56 98 HIS B C 1
ATOM 1658 O O . HIS B 1 98 ? 8.625 7.465 0.063 1 92.56 98 HIS B O 1
ATOM 1664 N N . LEU B 1 99 ? 9.508 9.289 -0.931 1 90.06 99 LEU B N 1
ATOM 1665 C CA . LEU B 1 99 ? 9.414 8.648 -2.24 1 90.06 99 LEU B CA 1
ATOM 1666 C C . LEU B 1 99 ? 10.344 7.445 -2.324 1 90.06 99 LEU B C 1
ATOM 1668 O O . LEU B 1 99 ? 11.539 7.551 -2.029 1 90.06 99 LEU B O 1
ATOM 1672 N N . PRO B 1 100 ? 9.703 6.293 -2.65 1 85.88 100 PRO B N 1
ATOM 1673 C CA . PRO B 1 100 ? 10.594 5.133 -2.768 1 85.88 100 PRO B CA 1
ATOM 1674 C C . PRO B 1 100 ? 11.695 5.332 -3.807 1 85.88 100 PRO B C 1
ATOM 1676 O O . PRO B 1 100 ? 11.469 5.973 -4.836 1 85.88 100 PRO B O 1
ATOM 1679 N N . GLU B 1 101 ? 12.758 4.762 -3.566 1 80.38 101 GLU B N 1
ATOM 1680 C CA . GLU B 1 101 ? 13.891 4.859 -4.48 1 80.38 101 GLU B CA 1
ATOM 1681 C C . GLU B 1 101 ? 13.555 4.262 -5.844 1 80.38 101 GLU B C 1
ATOM 1683 O O . GLU B 1 101 ? 12.961 3.186 -5.926 1 80.38 101 GLU B O 1
ATOM 1688 N N . GLY B 1 102 ? 13.844 4.992 -6.953 1 76.19 102 GLY B N 1
ATOM 1689 C CA . GLY B 1 102 ? 13.68 4.492 -8.305 1 76.19 102 GLY B CA 1
ATOM 1690 C C . GLY B 1 102 ? 12.312 4.781 -8.891 1 76.19 102 GLY B C 1
ATOM 1691 O O . GLY B 1 102 ? 12.031 4.434 -10.039 1 76.19 102 GLY B O 1
ATOM 1692 N N . TRP B 1 103 ? 11.453 5.281 -8.086 1 75 103 TRP B N 1
ATOM 1693 C CA . TRP B 1 103 ? 10.102 5.543 -8.578 1 75 103 TRP B CA 1
ATOM 1694 C C . TRP B 1 103 ? 10.023 6.891 -9.281 1 75 103 TRP B C 1
ATOM 1696 O O . TRP B 1 103 ? 9.016 7.215 -9.914 1 75 103 TRP B O 1
ATOM 1706 N N . ASP B 1 104 ? 11.008 7.777 -9.172 1 62.09 104 ASP B N 1
ATOM 1707 C CA . ASP B 1 104 ? 11.023 9.102 -9.789 1 62.09 104 ASP B CA 1
ATOM 1708 C C . ASP B 1 104 ? 11.273 9 -11.289 1 62.09 104 ASP B C 1
ATOM 1710 O O . ASP B 1 104 ? 11.32 10.016 -11.984 1 62.09 104 ASP B O 1
ATOM 1714 N N . ARG B 1 105 ? 11.406 7.82 -11.773 1 55.75 105 ARG B N 1
ATOM 1715 C CA . ARG B 1 105 ? 11.906 7.75 -13.141 1 55.75 105 ARG B CA 1
ATOM 1716 C C . ARG B 1 105 ? 10.75 7.699 -14.141 1 55.75 105 ARG B C 1
ATOM 1718 O O . ARG B 1 105 ? 9.68 7.172 -13.828 1 55.75 105 ARG B O 1
#

=== Feature glossary ===
Legend for the data blocks above and below:

— What the protein is —

The amino-acid sequence is the protein's primary structure: the linear order of residues from the N-terminus to the C-terminus, written in one-letter code. Everything else here — the 3D coordinates, the secondary structure, the domain annotations — is ultimately a consequence of this string.

Database cross-references. InterPro integrates a dozen domain/family signature databases into unified entries with residue-range hits. GO terms attach function/process/location labels with evidence codes. CATH codes position the fold in a four-level structural taxonomy. Organism is the NCBI-taxonomy species name.

— Where its atoms are —

The mmCIF block holds the 3D Cartesian coordinates of each backbone atom (N, Cα, C, O) in ångströms. mmCIF is the PDB's canonical archive format — a tagged-loop text representation of the atomic model.

The six renders are orthographic views along the three Cartesian axes in both directions. Representation (cartoon, sticks, or surface) and color scheme (sequence-rainbow or by-chain) vary across proteins so the training set covers all the common visualization conventions.

— Local backbone conformation —

Secondary structure is the local, repeating backbone conformation. DSSP classifies it into eight states by reading the hydrogen-bond network: three helix types (H, G, I), two β types (E, B), two non-regular types (T, S), and unstructured coil (-).

SS3 is a coarse helix/strand/coil call (letters a/b/c) made by the P-SEA algorithm from inter-Cα distances and dihedrals. It is less detailed than DSSP but needs only Cα positions.

Backbone dihedral angles. Every residue except chain termini has a φ (preceding-C → N → Cα → C) and a ψ (N → Cα → C → next-N). They are reported in degrees following the IUPAC sign convention. Secondary structure is essentially a statement about which (φ, ψ) basin each residue occupies.

— Global shape and packing —

The geometric summary reports three shape descriptors. Rg (radius of gyration) measures how spread out the Cα atoms are about their centre of mass; compact globular proteins have small Rg, elongated or unfolded ones large. Cα contacts (<8 Å, |i−j|>4) count long-range residue pairs in spatial proximity — high for tightly packed folds, near zero for rods or random coil. The bounding-box extents give the protein's footprint along x, y, z in Å.

Solvent accessibility: the surface area of each residue that a 1.4 Å water probe can touch, in Å². When only backbone atoms are present the absolute values are lower than full-atom SASA (side chains contribute most of the area) and are flagged as backbone-only.

Plot images: a contact map (which residues are close in 3D, as an N×N binary image), a Ramachandran scatter (backbone torsion angles, revealing secondary-structure composition at a glance), and — for AlphaFold structures — a PAE heatmap (pairwise prediction confidence).

— Structural neighborhood —

Foldseek's 3Di representation compresses backbone geometry into a per-residue letter drawn from a learned twenty-state alphabet. It captures the tertiary interaction pattern around each residue — which residues are packed against it in space, regardless of where they are in sequence.

Structural nearest neighbors (via Foldseek easy-search vs the PDB). Reported per hit: target PDB id, E-value, and alignment TM-score. A TM-score above ~0.5 is the conventional threshold for 'same fold'.

— Confidence and disorder —

pLDDT (predicted Local Distance Difference Test) is AlphaFold's per-residue confidence score, ranging from 0 to 100. Values above 90 indicate high confidence (typically well-packed cores); 70–90 is confident; 50–70 low confidence; below 50 usually means the region is disordered or the prediction is unreliable there. AlphaFold stores pLDDT in the mmCIF B-factor column.

For experimental (PDB) structures, the B-factor (temperature factor) quantifies the positional spread of each atom in the crystal — a combination of thermal vibration and static disorder — in units of Å². High B-factors mark flexible loops or poorly resolved regions; low B-factors mark the rigid, well-ordered core.

Predicted Aligned Error (PAE) is an AlphaFold confidence matrix: entry (i, j) is the expected error in the position of residue j, in ångströms, when the prediction is superimposed on the true structure at residue i. Low PAE within a block of residues means that block is internally rigid and well-predicted; high PAE between two blocks means their relative placement is uncertain even if each block individually is confident.